Protein AF-A0A1D2MIY7-F1 (afdb_monomer_lite)

pLDDT: mean 77.51, std 16.02, range [34.28, 97.5]

Secondary structure (DSSP, 8-state):
-HHHHHH-STT-----HHHHHHHHHHHHHHHHHHHHHHHHHHHHHH--TTT--S-HHHHHHHHHHHHTHHHHHHHHHHHHHS-TTHHHHS-TTTHHHHHHHHHHHHHHHHHHHHHHHHHHHHHHHHHHHHHHHHHHHHHHHHHHS-HHHHHTTGGGTTTHHHHHHHHHHHHHHHHHHHHHHHHHHHS-HHHHHHHHHHHHHHHHHHHHHHHHHHHHTT-HHHHHHHHHHHHHHHHHHHHHHHHHHHHHHHHHHHHHHHHHT-GGG-PPPHHHHHHHHHHHHHHHHT-SS-----HHHHHHHHHHHHHHHHHHHHHHTT-HHHHHHHHHHHHHHHHHHHHHHHHHHHHHHHHHTS---PPPPPP---

Foldseek 3Di:
DVVVVVVPPPDDPPDDVVNVVVVVVVLLVLLLLLLLLLLLLLLVLQCPDLQRLQDSPVSLVVVCVVQNPVVPVVLVVVVVVQPPCNVVPDDPVVCPPPVLSNSNNVSSVVNVVVLVVLVVCLVVVLVVVLVVVVVCCVVVVVVVPPPVVVVVVVVPPDVCVVVVVVVCVLQVLVVLLVVLLVVCVVANLLVSLVVVLVVLSSVLSVLVVVLVVCVVVVVVVVNSSSSSLNSVSSSVSSLSVSLSVLCVVVVVVRVVVVVVPNNVPDDHDPSSVLSVLQSVLRSQSVDSRDQPFDPVLVNVLSVLSNVLSVVSSVCSSPPVSVSSVSSSVNSNSSSVRSVVRVVVVVVVVVVVPPPPDDPPPPPDDD

Organism: Orchesella cincta (NCBI:txid48709)

Sequence (366 aa):
MWWNQAINYNGKPSSTPLESERQFFRLVWRMVPGFYGAVLLMTMFFQKDGDNWSSFHLLLLKNAYHLTVLPGFIFAVLLHFIPTDWPLTLHPNEYSPVLPTLLFMIGYCFTLSISTLIWYLIITGGTTVHSIIVNLLSSRFSSWLPSRFTSSFRGVQEHLTEAAVEVTLTRFPLTISILLLALSFATCGALGISLVAVCYLVKLFKIYEDLLEDLLKAKIANLKDNLSPINFHFGCFMLWGLVTALNIPALLHWTRELGSGSAEDTQWDLSMYLCLLLLPTVAILWQEFVPKMEPTIWKLHRYAFYAMGMACALWGTHRLYVTAFLITFVFLTMAICQLVSVMINALLKTTENTPPQEAPPPPSSS

Structure (mmCIF, N/CA/C/O backbone):
data_AF-A0A1D2MIY7-F1
#
_entry.id   AF-A0A1D2MIY7-F1
#
loop_
_atom_site.group_PDB
_atom_site.id
_atom_site.type_symbol
_atom_site.label_atom_id
_atom_site.label_alt_id
_atom_site.label_comp_id
_atom_site.label_asym_id
_atom_site.label_entity_id
_atom_site.label_seq_id
_atom_site.pdbx_PDB_ins_code
_atom_site.Cartn_x
_atom_site.Cartn_y
_atom_site.Cartn_z
_atom_site.occupancy
_atom_site.B_iso_or_equiv
_atom_site.auth_seq_id
_atom_site.auth_comp_id
_atom_site.auth_asym_id
_atom_site.auth_atom_id
_atom_site.pdbx_PDB_model_num
ATOM 1 N N . MET A 1 1 ? 4.360 5.439 -30.933 1.00 40.62 1 MET A N 1
ATOM 2 C CA . MET A 1 1 ? 5.654 5.830 -31.543 1.00 40.62 1 MET A CA 1
ATOM 3 C C . MET A 1 1 ? 6.704 4.716 -31.485 1.00 40.62 1 MET A C 1
ATOM 5 O O . MET A 1 1 ? 7.263 4.418 -32.526 1.00 40.62 1 MET A O 1
ATOM 9 N N . TRP A 1 2 ? 6.905 4.029 -30.350 1.00 34.28 2 TRP A N 1
ATOM 10 C CA . TRP A 1 2 ? 7.842 2.887 -30.247 1.00 34.28 2 TRP A CA 1
ATOM 11 C C . TRP A 1 2 ? 7.485 1.670 -31.120 1.00 34.28 2 TRP A C 1
ATOM 13 O O . TRP A 1 2 ? 8.374 0.999 -31.627 1.00 34.28 2 TRP A O 1
ATOM 23 N N . TRP A 1 3 ? 6.195 1.417 -31.355 1.00 43.03 3 TRP A N 1
ATOM 24 C CA . TRP A 1 3 ? 5.753 0.292 -32.190 1.00 43.03 3 TRP A CA 1
ATOM 25 C C . TRP A 1 3 ? 6.119 0.473 -33.677 1.00 43.03 3 TRP A C 1
ATOM 27 O O . TRP A 1 3 ? 6.520 -0.477 -34.339 1.00 43.03 3 TRP A O 1
ATOM 37 N N . ASN A 1 4 ? 6.117 1.716 -34.175 1.00 42.91 4 ASN A N 1
ATOM 38 C CA . ASN A 1 4 ? 6.492 2.013 -35.564 1.00 42.91 4 ASN A CA 1
ATOM 39 C C . ASN A 1 4 ? 8.006 1.921 -35.813 1.00 42.91 4 ASN A C 1
ATOM 41 O O . ASN A 1 4 ? 8.417 1.736 -36.953 1.00 42.91 4 ASN A O 1
ATOM 45 N N . GLN A 1 5 ? 8.844 2.015 -34.773 1.00 44.41 5 GLN A N 1
ATOM 46 C CA . GLN A 1 5 ? 10.290 1.801 -34.911 1.00 44.41 5 GLN A CA 1
ATOM 47 C C . GLN A 1 5 ? 10.670 0.318 -34.993 1.00 44.41 5 GLN A C 1
ATOM 49 O O . GLN A 1 5 ? 11.677 0.001 -35.617 1.00 44.41 5 GLN A O 1
ATOM 54 N N . ALA A 1 6 ? 9.861 -0.590 -34.436 1.00 48.03 6 ALA A N 1
ATOM 55 C CA . ALA A 1 6 ? 10.086 -2.030 -34.576 1.00 48.03 6 ALA A CA 1
ATOM 56 C C . ALA A 1 6 ? 9.757 -2.545 -35.991 1.00 48.03 6 ALA A C 1
ATOM 58 O O . ALA A 1 6 ? 10.343 -3.524 -36.437 1.00 48.03 6 ALA A O 1
ATOM 59 N N . ILE A 1 7 ? 8.861 -1.864 -36.714 1.00 49.03 7 ILE A N 1
ATOM 60 C CA . ILE A 1 7 ? 8.422 -2.275 -38.059 1.00 49.03 7 ILE A CA 1
ATOM 61 C C . ILE A 1 7 ? 9.340 -1.733 -39.169 1.00 49.03 7 ILE A C 1
ATOM 63 O O . ILE A 1 7 ? 9.415 -2.316 -40.245 1.00 49.03 7 ILE A O 1
ATOM 67 N N . ASN A 1 8 ? 10.097 -0.661 -38.916 1.00 44.88 8 ASN A N 1
ATOM 68 C CA . ASN A 1 8 ? 10.904 0.013 -39.943 1.00 44.88 8 ASN A CA 1
ATOM 69 C C . ASN A 1 8 ? 12.357 -0.493 -40.069 1.00 44.88 8 ASN A C 1
ATOM 71 O O . ASN A 1 8 ? 13.206 0.200 -40.629 1.00 44.88 8 ASN A O 1
ATOM 75 N N . TYR A 1 9 ? 12.670 -1.692 -39.569 1.00 46.03 9 TYR A N 1
ATOM 76 C CA . TYR A 1 9 ? 13.998 -2.293 -39.725 1.00 46.03 9 TYR A CA 1
ATOM 77 C C . TYR A 1 9 ? 14.062 -3.165 -40.991 1.00 46.03 9 TYR A C 1
ATOM 79 O O . TYR A 1 9 ? 13.799 -4.361 -40.965 1.00 46.03 9 TYR A O 1
ATOM 87 N N . ASN A 1 10 ? 14.395 -2.521 -42.114 1.00 46.22 10 ASN A N 1
ATOM 88 C CA . ASN A 1 10 ? 15.042 -3.075 -43.313 1.00 46.22 10 ASN A CA 1
ATOM 89 C C . ASN A 1 10 ? 14.925 -4.595 -43.540 1.00 46.22 10 ASN A C 1
ATOM 91 O O . ASN A 1 10 ? 15.888 -5.317 -43.294 1.00 46.22 10 ASN A O 1
ATOM 95 N N . GLY A 1 11 ? 13.797 -5.060 -44.089 1.00 53.25 11 GLY A N 1
ATOM 96 C CA . GLY A 1 11 ? 13.710 -6.183 -45.044 1.00 53.25 11 GLY A CA 1
ATOM 97 C C . GLY A 1 11 ? 14.319 -7.548 -44.684 1.00 53.25 11 GLY A C 1
ATOM 98 O O . GLY A 1 11 ? 14.316 -8.437 -45.532 1.00 53.25 11 GLY A O 1
ATOM 99 N N . LYS A 1 12 ? 14.838 -7.755 -43.473 1.00 54.34 12 LYS A N 1
ATOM 100 C CA . LYS A 1 12 ? 15.342 -9.040 -42.995 1.00 54.34 12 LYS A CA 1
ATOM 101 C C . LYS A 1 12 ? 14.344 -9.593 -41.981 1.00 54.34 12 LYS A C 1
ATOM 103 O O . LYS A 1 12 ? 14.227 -9.028 -40.896 1.00 54.34 12 LYS A O 1
ATOM 108 N N . PRO A 1 13 ? 13.632 -10.688 -42.295 1.00 56.31 13 PRO A N 1
ATOM 109 C CA . PRO A 1 13 ? 12.845 -11.399 -41.298 1.00 56.31 13 PRO A CA 1
ATOM 110 C C . PRO A 1 13 ? 13.829 -12.071 -40.333 1.00 56.31 13 PRO A C 1
ATOM 112 O O . PRO A 1 13 ? 14.346 -13.147 -40.618 1.00 56.31 13 PRO A O 1
ATOM 115 N N . SER A 1 14 ? 14.201 -11.390 -39.245 1.00 54.16 14 SER A N 1
ATOM 116 C CA . SER A 1 14 ? 15.279 -11.861 -38.363 1.00 54.16 14 SER A CA 1
ATOM 117 C C . SER A 1 14 ? 15.003 -11.715 -36.870 1.00 54.16 14 SER A C 1
ATOM 119 O O . SER A 1 14 ? 15.951 -11.595 -36.098 1.00 54.16 14 SER A O 1
ATOM 121 N N . SER A 1 15 ? 13.747 -11.752 -36.430 1.00 56.75 15 SER A N 1
ATOM 122 C CA . SER A 1 15 ? 13.468 -12.183 -35.060 1.00 56.75 15 SER A CA 1
ATOM 123 C C . SER A 1 15 ? 13.055 -13.647 -35.109 1.00 56.75 15 SER A C 1
ATOM 125 O O . SER A 1 15 ? 12.105 -14.033 -35.789 1.00 56.75 15 SER A O 1
ATOM 127 N N . THR A 1 16 ? 13.810 -14.495 -34.414 1.00 67.88 16 THR A N 1
ATOM 128 C CA . THR A 1 16 ? 13.348 -15.860 -34.150 1.00 67.88 16 THR A CA 1
ATOM 129 C C . THR A 1 16 ? 12.046 -15.778 -33.338 1.00 67.88 16 THR A C 1
ATOM 131 O O . THR A 1 16 ? 11.903 -14.852 -32.531 1.00 67.88 16 THR A O 1
ATOM 134 N N . PRO A 1 17 ? 11.087 -16.706 -33.510 1.00 72.19 17 PRO A N 1
ATOM 135 C CA . PRO A 1 17 ? 9.814 -16.681 -32.779 1.00 72.19 17 PRO A CA 1
ATOM 136 C C . PRO A 1 17 ? 10.011 -16.536 -31.258 1.00 72.19 17 PRO A C 1
ATOM 138 O O . PRO A 1 17 ? 9.324 -15.744 -30.616 1.00 72.19 17 PRO A O 1
ATOM 141 N N . LEU A 1 18 ? 11.060 -17.154 -30.707 1.00 68.69 18 LEU A N 1
ATOM 142 C CA . LEU A 1 18 ? 11.452 -17.042 -29.298 1.00 68.69 18 LEU A CA 1
ATOM 143 C C . LEU A 1 18 ? 11.758 -15.597 -28.844 1.00 68.69 18 LEU A C 1
ATOM 145 O O . LEU A 1 18 ? 11.479 -15.201 -27.710 1.00 68.69 18 LEU A O 1
ATOM 149 N N . GLU A 1 19 ? 12.356 -14.781 -29.714 1.00 76.75 19 GLU A N 1
ATOM 150 C CA . GLU A 1 19 ? 12.665 -13.387 -29.395 1.00 76.75 19 GLU A CA 1
ATOM 151 C C . GLU A 1 19 ? 11.396 -12.528 -29.354 1.00 76.75 19 GLU A C 1
ATOM 153 O O . GLU A 1 19 ? 11.274 -11.654 -28.487 1.00 76.75 19 GLU A O 1
ATOM 158 N N . SER A 1 20 ? 10.425 -12.834 -30.221 1.00 74.69 20 SER A N 1
ATOM 159 C CA . SER A 1 20 ? 9.110 -12.187 -30.222 1.00 74.69 20 SER A CA 1
ATOM 160 C C . SER A 1 20 ? 8.322 -12.498 -28.942 1.00 74.69 20 SER A C 1
ATOM 162 O O . SER A 1 20 ? 7.810 -11.577 -28.301 1.00 74.69 20 SER A O 1
ATOM 164 N N . GLU A 1 21 ? 8.347 -13.749 -28.472 1.00 73.56 21 GLU A N 1
ATOM 165 C CA . GLU A 1 21 ? 7.721 -14.160 -27.209 1.00 73.56 21 GLU A CA 1
ATOM 166 C C . GLU A 1 21 ? 8.346 -13.443 -26.009 1.00 73.56 21 GLU A C 1
ATOM 168 O O . GLU A 1 21 ? 7.644 -12.890 -25.160 1.00 73.56 21 GLU A O 1
ATOM 173 N N . ARG A 1 22 ? 9.683 -13.369 -25.951 1.00 73.19 22 ARG A N 1
ATOM 174 C CA . ARG A 1 22 ? 10.386 -12.668 -24.867 1.00 73.19 22 ARG A CA 1
ATOM 175 C C . ARG A 1 22 ? 10.097 -11.166 -24.877 1.00 73.19 22 ARG A C 1
ATOM 177 O O . ARG A 1 22 ? 10.084 -10.533 -23.819 1.00 73.19 22 ARG A O 1
ATOM 184 N N . GLN A 1 23 ? 9.935 -10.548 -26.045 1.00 74.56 23 GLN A N 1
ATOM 185 C CA . GLN A 1 23 ? 9.550 -9.136 -26.143 1.00 74.56 23 GLN A CA 1
ATOM 186 C C . GLN A 1 23 ? 8.101 -8.919 -25.698 1.00 74.56 23 GLN A C 1
ATOM 188 O O . GLN A 1 23 ? 7.849 -8.003 -24.913 1.00 74.56 23 GLN A O 1
ATOM 193 N N . PHE A 1 24 ? 7.182 -9.794 -26.112 1.00 75.38 24 PHE A N 1
ATOM 194 C CA . PHE A 1 24 ? 5.787 -9.764 -25.682 1.00 75.38 24 PHE A CA 1
ATOM 195 C C . PHE A 1 24 ? 5.659 -9.940 -24.166 1.00 75.38 24 PHE A C 1
ATOM 197 O O . PHE A 1 24 ? 5.047 -9.107 -23.500 1.00 75.38 24 PHE A O 1
ATOM 204 N N . PHE A 1 25 ? 6.321 -10.945 -23.589 1.00 77.62 25 PHE A N 1
ATOM 205 C CA . PHE A 1 25 ? 6.322 -11.167 -22.144 1.00 77.62 25 PHE A CA 1
ATOM 206 C C . PHE A 1 25 ? 6.864 -9.952 -21.382 1.00 77.62 25 PHE A C 1
ATOM 208 O O . PHE A 1 25 ? 6.261 -9.507 -20.408 1.00 77.62 25 PHE A O 1
ATOM 215 N N . ARG A 1 26 ? 7.966 -9.350 -21.856 1.00 77.31 26 ARG A N 1
ATOM 216 C CA . ARG A 1 26 ? 8.507 -8.111 -21.272 1.00 77.31 26 ARG A CA 1
ATOM 217 C C . ARG A 1 26 ? 7.518 -6.951 -21.361 1.00 77.31 26 ARG A C 1
ATOM 219 O O . ARG A 1 26 ? 7.451 -6.154 -20.429 1.00 77.31 26 ARG A O 1
ATOM 226 N N . LEU A 1 27 ? 6.766 -6.836 -22.455 1.00 75.19 27 LEU A N 1
ATOM 227 C CA . LEU A 1 27 ? 5.743 -5.806 -22.616 1.00 75.19 27 LEU A CA 1
ATOM 228 C C . LEU A 1 27 ? 4.592 -6.014 -21.624 1.00 75.19 27 LEU A C 1
ATOM 230 O O . LEU A 1 27 ? 4.266 -5.092 -20.881 1.00 75.19 27 LEU A O 1
ATOM 234 N N . VAL A 1 28 ? 4.040 -7.229 -21.561 1.00 76.69 28 VAL A N 1
ATOM 235 C CA . VAL A 1 28 ? 2.947 -7.590 -20.646 1.00 76.69 28 VAL A CA 1
ATOM 236 C C . VAL A 1 28 ? 3.372 -7.386 -19.194 1.00 76.69 28 VAL A C 1
ATOM 238 O O . VAL A 1 28 ? 2.686 -6.694 -18.446 1.00 76.69 28 VAL A O 1
ATOM 241 N N . TRP A 1 29 ? 4.542 -7.898 -18.804 1.00 82.25 29 TRP A N 1
ATOM 242 C CA . TRP A 1 29 ? 5.053 -7.776 -17.437 1.00 82.25 29 TRP A CA 1
ATOM 243 C C . TRP A 1 29 ? 5.236 -6.318 -17.000 1.00 82.25 29 TRP A C 1
ATOM 245 O O . TRP A 1 29 ? 4.974 -5.972 -15.851 1.00 82.25 29 TRP A O 1
ATOM 255 N N . ARG A 1 30 ? 5.620 -5.428 -17.924 1.00 79.56 30 ARG A N 1
ATOM 256 C CA . ARG A 1 30 ? 5.710 -3.984 -17.655 1.00 79.56 30 ARG A CA 1
ATOM 257 C C . ARG A 1 30 ? 4.350 -3.317 -17.460 1.00 79.56 30 ARG A C 1
ATOM 259 O O . ARG A 1 30 ? 4.299 -2.251 -16.864 1.00 79.56 30 ARG A O 1
ATOM 266 N N . MET A 1 31 ? 3.265 -3.898 -17.960 1.00 81.19 31 MET A N 1
ATOM 267 C CA . MET A 1 31 ? 1.918 -3.334 -17.841 1.00 81.19 31 MET A CA 1
ATOM 268 C C . MET A 1 31 ? 1.206 -3.802 -16.566 1.00 81.19 31 MET A C 1
ATOM 270 O O . MET A 1 31 ? 0.394 -3.055 -16.018 1.00 81.19 31 MET A O 1
ATOM 274 N N . VAL A 1 32 ? 1.546 -4.993 -16.057 1.00 83.06 32 VAL A N 1
ATOM 275 C CA . VAL A 1 32 ? 0.915 -5.602 -14.871 1.00 83.06 32 VAL A CA 1
ATOM 276 C C . VAL A 1 32 ? 0.869 -4.662 -13.655 1.00 83.06 32 VAL A C 1
ATOM 278 O O . VAL A 1 32 ? -0.218 -4.514 -13.098 1.00 83.06 32 VAL A O 1
ATOM 281 N N . PRO A 1 33 ? 1.949 -3.961 -13.248 1.00 88.00 33 PRO A N 1
ATOM 282 C CA . PRO A 1 33 ? 1.900 -3.073 -12.082 1.00 88.00 33 PRO A CA 1
ATOM 283 C C . PRO A 1 33 ? 0.888 -1.926 -12.214 1.00 88.00 33 PRO A C 1
ATOM 285 O O . PRO A 1 33 ? 0.214 -1.587 -11.244 1.00 88.00 33 PRO A O 1
ATOM 288 N N . GLY A 1 34 ? 0.746 -1.349 -13.414 1.00 84.12 34 GLY A N 1
ATOM 289 C CA . GLY A 1 34 ? -0.214 -0.271 -13.675 1.00 84.12 34 GLY A CA 1
ATOM 290 C C . GLY A 1 34 ? -1.660 -0.741 -13.526 1.00 84.12 34 GLY A C 1
ATOM 291 O O . GLY A 1 34 ? -2.458 -0.090 -12.852 1.00 84.12 34 GLY A O 1
ATOM 292 N N . PHE A 1 35 ? -1.977 -1.914 -14.083 1.00 83.31 35 PHE A N 1
ATOM 293 C CA . PHE A 1 35 ? -3.298 -2.533 -13.954 1.00 83.31 35 PHE A CA 1
ATOM 294 C C . PHE A 1 35 ? -3.584 -3.029 -12.533 1.00 83.31 35 PHE A C 1
ATOM 296 O O . PHE A 1 35 ? -4.683 -2.816 -12.031 1.00 83.31 35 PHE A O 1
ATOM 303 N N . TYR A 1 36 ? -2.598 -3.614 -11.852 1.00 86.56 36 TYR A N 1
ATOM 304 C CA . TYR A 1 36 ? -2.712 -4.011 -10.447 1.00 86.56 36 TYR A CA 1
ATOM 305 C C . TYR A 1 36 ? -3.026 -2.800 -9.554 1.00 86.56 36 TYR A C 1
ATOM 307 O O . TYR A 1 36 ? -3.970 -2.836 -8.766 1.00 86.56 36 TYR A O 1
ATOM 315 N N . GLY A 1 37 ? -2.298 -1.689 -9.729 1.00 86.94 37 GLY A N 1
ATOM 316 C CA . GLY A 1 37 ? -2.573 -0.437 -9.021 1.00 86.94 37 GLY A CA 1
ATOM 317 C C . GLY A 1 37 ? -3.969 0.112 -9.325 1.00 86.94 37 GLY A C 1
ATOM 318 O O . GLY A 1 37 ? -4.676 0.533 -8.412 1.00 86.94 37 GLY A O 1
ATOM 319 N N . ALA A 1 38 ? -4.405 0.046 -10.587 1.00 86.00 38 ALA A N 1
ATOM 320 C CA . ALA A 1 38 ? -5.751 0.451 -10.982 1.00 86.00 38 ALA A CA 1
ATOM 321 C C . ALA A 1 38 ? -6.838 -0.384 -10.287 1.00 86.00 38 ALA A C 1
ATOM 323 O O . ALA A 1 38 ? -7.764 0.184 -9.715 1.00 86.00 38 ALA A O 1
ATOM 324 N N . VAL A 1 39 ? -6.713 -1.715 -10.277 1.00 84.50 39 VAL A N 1
ATOM 325 C CA . VAL A 1 39 ? -7.672 -2.620 -9.618 1.00 84.50 39 VAL A CA 1
ATOM 326 C C . VAL A 1 39 ? -7.744 -2.354 -8.114 1.00 84.50 39 VAL A C 1
ATOM 328 O O . VAL A 1 39 ? -8.843 -2.296 -7.558 1.00 84.50 39 VAL A O 1
ATOM 331 N N . LEU A 1 40 ? -6.605 -2.136 -7.449 1.00 86.81 40 LEU A N 1
ATOM 332 C CA . LEU A 1 40 ? -6.581 -1.794 -6.024 1.00 86.81 40 LEU A CA 1
ATOM 333 C C . LEU A 1 40 ? -7.299 -0.471 -5.737 1.00 86.81 40 LEU A C 1
ATOM 335 O O . LEU A 1 40 ? -8.158 -0.423 -4.858 1.00 86.81 40 LEU A O 1
ATOM 339 N N . LEU A 1 41 ? -7.009 0.579 -6.511 1.00 88.00 41 LEU A N 1
ATOM 340 C CA . LEU A 1 41 ? -7.654 1.888 -6.359 1.00 88.00 41 LEU A CA 1
ATOM 341 C C . LEU A 1 41 ? -9.160 1.826 -6.634 1.00 88.00 41 LEU A C 1
ATOM 343 O O . LEU A 1 41 ? -9.951 2.400 -5.889 1.00 88.00 41 LEU A O 1
ATOM 347 N N . MET A 1 42 ? -9.575 1.069 -7.651 1.00 84.50 42 MET A N 1
ATOM 348 C CA . MET A 1 42 ? -10.992 0.823 -7.927 1.00 84.50 42 MET A CA 1
ATOM 349 C C . MET A 1 42 ? -11.663 0.050 -6.791 1.00 84.50 42 MET A C 1
ATOM 351 O O . MET A 1 42 ? -12.794 0.345 -6.417 1.00 84.50 42 MET A O 1
ATOM 355 N N . THR A 1 43 ? -10.966 -0.906 -6.183 1.00 83.44 43 THR A N 1
ATOM 356 C CA . THR A 1 43 ? -11.501 -1.630 -5.025 1.00 83.44 43 THR A CA 1
ATOM 357 C C . THR A 1 43 ? -11.708 -0.687 -3.842 1.00 83.44 43 THR A C 1
ATOM 359 O O . THR A 1 43 ? -12.766 -0.741 -3.217 1.00 83.44 43 THR A O 1
ATOM 362 N N . MET A 1 44 ? -10.776 0.242 -3.594 1.00 84.50 44 MET A N 1
ATOM 363 C CA . MET A 1 44 ? -10.958 1.286 -2.578 1.00 84.50 44 MET A CA 1
ATOM 364 C C . MET A 1 44 ? -12.100 2.251 -2.919 1.00 84.50 44 MET A C 1
ATOM 366 O O . MET A 1 44 ? -12.857 2.645 -2.037 1.00 84.50 44 MET A O 1
ATOM 370 N N . PHE A 1 45 ? -12.310 2.571 -4.201 1.00 84.31 45 PHE A N 1
ATOM 371 C CA . PHE A 1 45 ? -13.474 3.346 -4.641 1.00 84.31 45 PHE A CA 1
ATOM 372 C C . PHE A 1 45 ? -14.804 2.679 -4.269 1.00 84.31 45 PHE A C 1
ATOM 374 O O . PHE A 1 45 ? -15.759 3.371 -3.909 1.00 84.31 45 PHE A O 1
ATOM 381 N N . PHE A 1 46 ? -14.899 1.354 -4.364 1.00 76.62 46 PHE A N 1
ATOM 382 C CA . PHE A 1 46 ? -16.138 0.630 -4.081 1.00 76.62 46 PHE A CA 1
ATOM 383 C C . PHE A 1 46 ? -16.375 0.358 -2.590 1.00 76.62 46 PHE A C 1
ATOM 385 O O . PHE A 1 46 ? -17.470 -0.083 -2.238 1.00 76.62 46 PHE A O 1
ATOM 392 N N . GLN A 1 47 ? -15.404 0.629 -1.710 1.00 75.69 47 GLN A N 1
ATOM 393 C CA . GLN A 1 47 ? -15.599 0.525 -0.264 1.00 75.69 47 GLN A CA 1
ATOM 394 C C . GLN A 1 47 ? -16.626 1.589 0.166 1.00 75.69 47 GLN A C 1
ATOM 396 O O . GLN A 1 47 ? -16.361 2.792 0.210 1.00 75.69 47 GLN A O 1
ATOM 401 N N . LYS A 1 48 ? -17.869 1.134 0.356 1.00 60.62 48 LYS A N 1
ATOM 402 C CA . LYS A 1 48 ? -19.042 1.960 0.661 1.00 60.62 48 LYS A CA 1
ATOM 403 C C . LYS A 1 48 ? -19.019 2.328 2.138 1.00 60.62 48 LYS A C 1
ATOM 405 O O . LYS A 1 48 ? -19.178 1.409 2.921 1.00 60.62 48 LYS A O 1
ATOM 410 N N . ASP A 1 49 ? -18.934 3.626 2.449 1.00 60.97 49 ASP A N 1
ATOM 411 C CA . ASP A 1 49 ? -19.051 4.281 3.772 1.00 60.97 49 ASP A CA 1
ATOM 412 C C . ASP A 1 49 ? -18.262 3.618 4.928 1.00 60.97 49 ASP A C 1
ATOM 414 O O . ASP A 1 49 ? -17.994 2.428 4.919 1.00 60.97 49 ASP A O 1
ATOM 418 N N . GLY A 1 50 ? -17.851 4.366 5.959 1.00 53.72 50 GLY A N 1
ATOM 419 C CA . GLY A 1 50 ? -17.054 3.840 7.095 1.00 53.72 50 GLY A CA 1
ATOM 420 C C . GLY A 1 50 ? -17.569 2.525 7.720 1.00 53.72 50 GLY A C 1
ATOM 421 O O . GLY A 1 50 ? -16.780 1.713 8.208 1.00 53.72 50 GLY A O 1
ATOM 422 N N . ASP A 1 51 ? -18.874 2.270 7.598 1.00 55.06 51 ASP A N 1
ATOM 423 C CA . ASP A 1 51 ? -19.582 1.183 8.273 1.00 55.06 51 ASP A CA 1
ATOM 424 C C . ASP A 1 51 ? -19.758 -0.102 7.430 1.00 55.06 51 ASP A C 1
ATOM 426 O O . ASP A 1 51 ? -20.098 -1.148 7.983 1.00 55.06 51 ASP A O 1
ATOM 430 N N . ASN A 1 52 ? -19.534 -0.077 6.101 1.00 58.91 52 ASN A N 1
ATOM 431 C CA . ASN A 1 52 ? -19.708 -1.259 5.223 1.00 58.91 52 ASN A CA 1
ATOM 432 C C . ASN A 1 52 ? -18.412 -1.739 4.549 1.00 58.91 52 ASN A C 1
ATOM 434 O O . ASN A 1 52 ? -18.446 -2.399 3.507 1.00 58.91 52 ASN A O 1
ATOM 438 N N . TRP A 1 53 ? -17.261 -1.506 5.171 1.00 58.44 53 TRP A N 1
ATOM 439 C CA . TRP A 1 53 ? -15.973 -2.065 4.735 1.00 58.44 53 TRP A CA 1
ATOM 440 C C . TRP A 1 53 ? -15.865 -3.578 4.945 1.00 58.44 53 TRP A C 1
ATOM 442 O O . TRP A 1 53 ? -14.793 -4.142 4.758 1.00 58.44 53 TRP A O 1
ATOM 452 N N . SER A 1 54 ? -16.943 -4.254 5.342 1.00 53.81 54 SER A N 1
ATOM 453 C CA . SER A 1 54 ? -16.909 -5.562 5.993 1.00 53.81 54 SER A CA 1
ATOM 454 C C . SER A 1 54 ? -16.397 -6.713 5.135 1.00 53.81 54 SER A C 1
ATOM 456 O O . SER A 1 54 ? -16.262 -7.813 5.651 1.00 53.81 54 SER A O 1
ATOM 458 N N . SER A 1 55 ? -16.069 -6.529 3.855 1.00 62.31 55 SER A N 1
ATOM 459 C CA . SER A 1 55 ? -15.379 -7.574 3.095 1.00 62.31 55 SER A CA 1
ATOM 460 C C . SER A 1 55 ? -14.702 -7.032 1.838 1.00 62.31 55 SER A C 1
ATOM 462 O O . SER A 1 55 ? -15.315 -6.997 0.776 1.00 62.31 55 SER A O 1
ATOM 464 N N . PHE A 1 56 ? -13.413 -6.690 1.920 1.00 62.88 56 PHE A N 1
ATOM 465 C CA . PHE A 1 56 ? -12.583 -6.374 0.745 1.00 62.88 56 PHE A CA 1
ATOM 466 C C . PHE A 1 56 ? -12.648 -7.486 -0.318 1.00 62.88 56 PHE A C 1
ATOM 468 O O . PHE A 1 56 ? -12.828 -7.202 -1.497 1.00 62.88 56 PHE A O 1
ATOM 475 N N . HIS A 1 57 ? -12.613 -8.756 0.106 1.00 64.00 57 HIS A N 1
ATOM 476 C CA . HIS A 1 57 ? -12.721 -9.919 -0.784 1.00 64.00 57 HIS A CA 1
ATOM 477 C C . HIS A 1 57 ? -14.116 -10.069 -1.388 1.00 64.00 57 HIS A C 1
ATOM 479 O O . HIS A 1 57 ? -14.242 -10.283 -2.588 1.00 64.00 57 HIS A O 1
ATOM 485 N N . LEU A 1 58 ? -15.178 -9.906 -0.592 1.00 66.69 58 LEU A N 1
ATOM 486 C CA . LEU A 1 58 ? -16.546 -9.922 -1.118 1.00 66.69 58 LEU A CA 1
ATOM 487 C C . LEU A 1 58 ? -16.788 -8.741 -2.052 1.00 66.69 58 LEU A C 1
ATOM 489 O O . LEU A 1 58 ? -17.561 -8.872 -2.982 1.00 66.69 58 LEU A O 1
ATOM 493 N N . LEU A 1 59 ? -16.161 -7.592 -1.814 1.00 65.06 59 LEU A N 1
ATOM 494 C CA . LEU A 1 59 ? -16.256 -6.429 -2.681 1.00 65.06 59 LEU A CA 1
ATOM 495 C C . LEU A 1 59 ? -15.506 -6.678 -3.992 1.00 65.06 59 LEU A C 1
ATOM 497 O O . LEU A 1 59 ? -16.069 -6.444 -5.057 1.00 65.06 59 LEU A O 1
ATOM 501 N N . LEU A 1 60 ? -14.296 -7.244 -3.925 1.00 62.66 60 LEU A N 1
ATOM 502 C CA . LEU A 1 60 ? -13.575 -7.755 -5.090 1.00 62.66 60 LEU A CA 1
ATOM 503 C C . LEU A 1 60 ? -14.431 -8.752 -5.877 1.00 62.66 60 LEU A C 1
ATOM 505 O O . LEU A 1 60 ? -14.505 -8.613 -7.092 1.00 62.66 60 LEU A O 1
ATOM 509 N N . LEU A 1 61 ? -15.114 -9.685 -5.200 1.00 61.69 61 LEU A N 1
ATOM 510 C CA . LEU A 1 61 ? -15.997 -10.716 -5.772 1.00 61.69 61 LEU A CA 1
ATOM 511 C C . LEU A 1 61 ? -17.368 -10.189 -6.245 1.00 61.69 61 LEU A C 1
ATOM 513 O O . LEU A 1 61 ? -17.936 -10.693 -7.205 1.00 61.69 61 LEU A O 1
ATOM 517 N N . LYS A 1 62 ? -17.942 -9.173 -5.605 1.00 63.53 62 LYS A N 1
ATOM 518 C CA . LYS A 1 62 ? -19.210 -8.554 -6.030 1.00 63.53 62 LYS A CA 1
ATOM 519 C C . LYS A 1 62 ? -18.982 -7.654 -7.231 1.00 63.53 62 LYS A C 1
ATOM 521 O O . LYS A 1 62 ? -19.746 -7.703 -8.189 1.00 63.53 62 LYS A O 1
ATOM 526 N N . ASN A 1 63 ? -17.886 -6.901 -7.221 1.00 55.47 63 ASN A N 1
ATOM 527 C CA . ASN A 1 63 ? -17.435 -6.177 -8.401 1.00 55.47 63 ASN A CA 1
ATOM 528 C C . ASN A 1 63 ? -16.962 -7.150 -9.487 1.00 55.47 63 ASN A C 1
ATOM 530 O O . ASN A 1 63 ? -17.125 -6.846 -10.663 1.00 55.47 63 ASN A O 1
ATOM 534 N N . ALA A 1 64 ? -16.488 -8.348 -9.118 1.00 51.00 64 ALA A N 1
ATOM 535 C CA . ALA A 1 64 ? -16.194 -9.426 -10.061 1.00 51.00 64 ALA A CA 1
ATOM 536 C C . ALA A 1 64 ? -17.418 -9.815 -10.898 1.00 51.00 64 ALA A C 1
ATOM 538 O O . ALA A 1 64 ? -17.298 -10.101 -12.081 1.00 51.00 64 ALA A O 1
ATOM 539 N N . TYR A 1 65 ? -18.625 -9.797 -10.333 1.00 45.38 65 TYR A N 1
ATOM 540 C CA . TYR A 1 65 ? -19.822 -10.138 -11.104 1.00 45.38 65 TYR A CA 1
ATOM 541 C C . TYR A 1 65 ? -20.134 -9.121 -12.211 1.00 45.38 65 TYR A C 1
ATOM 543 O O . TYR A 1 65 ? -20.588 -9.514 -13.282 1.00 45.38 65 TYR A O 1
ATOM 551 N N . HIS A 1 66 ? -19.834 -7.838 -11.994 1.00 49.34 66 HIS A N 1
ATOM 552 C CA . HIS A 1 66 ? -20.033 -6.790 -13.000 1.00 49.34 66 HIS A CA 1
ATOM 553 C C . HIS A 1 66 ? -18.809 -6.556 -13.906 1.00 49.34 66 HIS A C 1
ATOM 555 O O . HIS A 1 66 ? -18.971 -5.988 -14.982 1.00 49.34 66 HIS A O 1
ATOM 561 N N . LEU A 1 67 ? -17.607 -7.004 -13.510 1.00 46.62 67 LEU A N 1
ATOM 562 C CA . LEU A 1 67 ? -16.351 -6.761 -14.239 1.00 46.62 67 LEU A CA 1
ATOM 563 C C . LEU A 1 67 ? -15.560 -8.019 -14.668 1.00 46.62 67 LEU A C 1
ATOM 565 O O . LEU A 1 67 ? -14.681 -7.875 -15.511 1.00 46.62 67 LEU A O 1
ATOM 569 N N . THR A 1 68 ? -15.801 -9.230 -14.140 1.00 49.41 68 THR A N 1
ATOM 570 C CA . THR A 1 68 ? -14.864 -10.372 -14.302 1.00 49.41 68 THR A CA 1
ATOM 571 C C . THR A 1 68 ? -15.438 -11.799 -14.410 1.00 49.41 68 THR A C 1
ATOM 573 O O . THR A 1 68 ? -14.739 -12.633 -14.977 1.00 49.41 68 THR A O 1
ATOM 576 N N . VAL A 1 69 ? -16.667 -12.142 -13.993 1.00 45.28 69 VAL A N 1
ATOM 577 C CA . VAL A 1 69 ? -17.148 -13.546 -14.126 1.00 45.28 69 VAL A CA 1
ATOM 578 C C . VAL A 1 69 ? -17.366 -13.934 -15.589 1.00 45.28 69 VAL A C 1
ATOM 580 O O . VAL A 1 69 ? -16.901 -14.986 -16.025 1.00 45.28 69 VAL A O 1
ATOM 583 N N . LEU A 1 70 ? -17.997 -13.062 -16.377 1.00 44.00 70 LEU A N 1
ATOM 584 C CA . LEU A 1 70 ? -18.153 -13.300 -17.809 1.00 44.00 70 LEU A CA 1
ATOM 585 C C . LEU A 1 70 ? -16.798 -13.172 -18.534 1.00 44.00 70 LEU A C 1
ATOM 587 O O . LEU A 1 70 ? -16.414 -14.128 -19.196 1.00 44.00 70 LEU A O 1
ATOM 591 N N . PRO A 1 71 ? -15.998 -12.099 -18.357 1.00 48.25 71 PRO A N 1
ATOM 592 C CA . PRO A 1 71 ? -14.737 -11.943 -19.085 1.00 48.25 71 PRO A CA 1
ATOM 593 C C . PRO A 1 71 ? -13.620 -12.902 -18.654 1.00 48.25 71 PRO A C 1
ATOM 595 O O . PRO A 1 71 ? -12.777 -13.216 -19.476 1.00 48.25 71 PRO A O 1
ATOM 598 N N . GLY A 1 72 ? -13.583 -13.378 -17.404 1.00 44.56 72 GLY A N 1
ATOM 599 C CA . GLY A 1 72 ? -12.546 -14.278 -16.871 1.00 44.56 72 GLY A CA 1
ATOM 600 C C . GLY A 1 72 ? -12.760 -15.740 -17.227 1.00 44.56 72 GLY A C 1
ATOM 601 O O . GLY A 1 72 ? -11.812 -16.417 -17.618 1.00 44.56 72 GLY A O 1
ATOM 602 N N . PHE A 1 73 ? -14.010 -16.207 -17.183 1.00 45.69 73 PHE A N 1
ATOM 603 C CA . PHE A 1 73 ? -14.384 -17.499 -17.756 1.00 45.69 73 PHE A CA 1
ATOM 604 C C . PHE A 1 73 ? -14.224 -17.472 -19.280 1.00 45.69 73 PHE A C 1
ATOM 606 O O . PHE A 1 73 ? -13.586 -18.359 -19.841 1.00 45.69 73 PHE A O 1
ATOM 613 N N . ILE A 1 74 ? -14.680 -16.396 -19.939 1.00 49.91 74 ILE A N 1
ATOM 614 C CA . ILE A 1 74 ? -14.412 -16.159 -21.362 1.00 49.91 74 ILE A CA 1
ATOM 615 C C . ILE A 1 74 ? -12.904 -16.089 -21.628 1.00 49.91 74 ILE A C 1
ATOM 617 O O . ILE A 1 74 ? -12.485 -16.613 -22.637 1.00 49.91 74 ILE A O 1
ATOM 621 N N . PHE A 1 75 ? -12.065 -15.537 -20.748 1.00 50.97 75 PHE A N 1
ATOM 622 C CA . PHE A 1 75 ? -10.612 -15.460 -20.939 1.00 50.97 75 PHE A CA 1
ATOM 623 C C . PHE A 1 75 ? -9.902 -16.805 -20.768 1.00 50.97 75 PHE A C 1
ATOM 625 O O . PHE A 1 75 ? -9.022 -17.111 -21.558 1.00 50.97 75 PHE A O 1
ATOM 632 N N . ALA A 1 76 ? -10.279 -17.625 -19.784 1.00 48.91 76 ALA A N 1
ATOM 633 C CA . ALA A 1 76 ? -9.731 -18.976 -19.634 1.00 48.91 76 ALA A CA 1
ATOM 634 C C . ALA A 1 76 ? -10.125 -19.875 -20.818 1.00 48.91 76 ALA A C 1
ATOM 636 O O . ALA A 1 76 ? -9.310 -20.648 -21.317 1.00 48.91 76 ALA A O 1
ATOM 637 N N . VAL A 1 77 ? -11.356 -19.715 -21.308 1.00 55.09 77 VAL A N 1
ATOM 638 C CA . VAL A 1 77 ? -11.856 -20.382 -22.513 1.00 55.09 77 VAL A CA 1
ATOM 639 C C . VAL A 1 77 ? -11.171 -19.814 -23.767 1.00 55.09 77 VAL A C 1
ATOM 641 O O . VAL A 1 77 ? -10.667 -20.578 -24.579 1.00 55.09 77 VAL A O 1
ATOM 644 N N . LEU A 1 78 ? -11.046 -18.491 -23.907 1.00 52.06 78 LEU A N 1
ATOM 645 C CA . LEU A 1 78 ? -10.384 -17.829 -25.037 1.00 52.06 78 LEU A CA 1
ATOM 646 C C . LEU A 1 78 ? -8.887 -18.129 -25.075 1.00 52.06 78 LEU A C 1
ATOM 648 O O . LEU A 1 78 ? -8.396 -18.416 -26.148 1.00 52.06 78 LEU A O 1
ATOM 652 N N . LEU A 1 79 ? -8.155 -18.132 -23.959 1.00 52.84 79 LEU A N 1
ATOM 653 C CA . LEU A 1 79 ? -6.737 -18.520 -23.929 1.00 52.84 79 LEU A CA 1
ATOM 654 C C . LEU A 1 79 ? -6.518 -19.965 -24.375 1.00 52.84 79 LEU A C 1
ATOM 656 O O . LEU A 1 79 ? -5.466 -20.269 -24.923 1.00 52.84 79 LEU A O 1
ATOM 660 N N . HIS A 1 80 ? -7.496 -20.845 -24.151 1.00 62.47 80 HIS A N 1
ATOM 661 C CA . HIS A 1 80 ? -7.446 -22.210 -24.661 1.00 62.47 80 HIS A CA 1
ATOM 662 C C . HIS A 1 80 ? -7.679 -22.277 -26.182 1.00 62.47 80 HIS A C 1
ATOM 664 O O . HIS A 1 80 ? -7.184 -23.191 -26.834 1.00 62.47 80 HIS A O 1
ATOM 670 N N . PHE A 1 81 ? -8.400 -21.303 -26.750 1.00 54.84 81 PHE A N 1
ATOM 671 C CA . PHE A 1 81 ? -8.719 -21.218 -28.181 1.00 54.84 81 PHE A CA 1
ATOM 672 C C . PHE A 1 81 ? -7.853 -20.230 -28.975 1.00 54.84 81 PHE A C 1
ATOM 674 O O . PHE A 1 81 ? -7.896 -20.249 -30.203 1.00 54.84 81 PHE A O 1
ATOM 681 N N . ILE A 1 82 ? -7.081 -19.370 -28.308 1.00 54.00 82 ILE A N 1
ATOM 682 C CA . ILE A 1 82 ? -6.163 -18.418 -28.928 1.00 54.00 82 ILE A CA 1
ATOM 683 C C . ILE A 1 82 ? -4.975 -19.226 -29.474 1.00 54.00 82 ILE A C 1
ATOM 685 O O . ILE A 1 82 ? -4.234 -19.819 -28.687 1.00 54.00 82 ILE A O 1
ATOM 689 N N . PRO A 1 83 ? -4.776 -19.271 -30.805 1.00 57.88 83 PRO A N 1
ATOM 690 C CA . PRO A 1 83 ? -3.623 -19.938 -31.394 1.00 57.8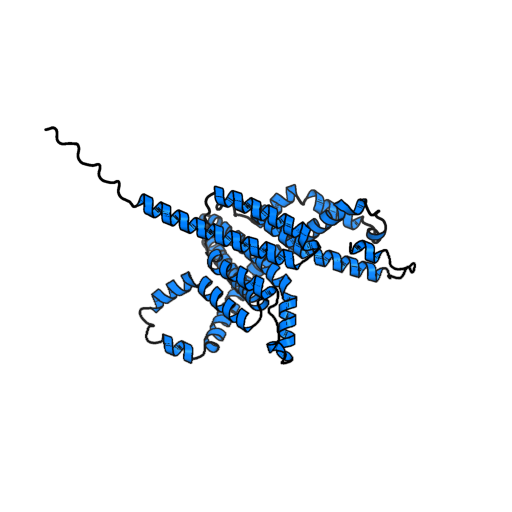8 83 PRO A CA 1
ATOM 691 C C . PRO A 1 83 ? -2.334 -19.323 -30.844 1.00 57.88 83 PRO A C 1
ATOM 693 O O . PRO A 1 83 ? -2.270 -18.110 -30.642 1.00 57.88 83 PRO A O 1
ATOM 696 N N . THR A 1 84 ? -1.281 -20.121 -30.670 1.00 57.28 84 THR A N 1
ATOM 697 C CA . THR A 1 84 ? 0.059 -19.635 -30.282 1.00 57.28 84 THR A CA 1
ATOM 698 C C . THR A 1 84 ? 0.581 -18.511 -31.191 1.00 57.28 84 THR A C 1
ATOM 700 O O . THR A 1 84 ? 1.382 -17.689 -30.754 1.00 57.28 84 THR A O 1
ATOM 703 N N . ASP A 1 85 ? 0.040 -18.402 -32.408 1.00 58.62 85 ASP A N 1
ATOM 704 C CA . ASP A 1 85 ? 0.435 -17.435 -33.439 1.00 58.62 85 ASP A CA 1
ATOM 705 C C . ASP A 1 85 ? -0.476 -16.183 -33.484 1.00 58.62 85 ASP A C 1
ATOM 707 O O . ASP A 1 85 ? -0.340 -15.311 -34.345 1.00 58.62 85 ASP A O 1
ATOM 711 N N . TRP A 1 86 ? -1.422 -16.059 -32.550 1.00 59.50 86 TRP A N 1
ATOM 712 C CA . TRP A 1 86 ? -2.363 -14.937 -32.418 1.00 59.50 86 TRP A CA 1
ATOM 713 C C . TRP A 1 86 ? -1.751 -13.526 -32.471 1.00 59.50 86 TRP A C 1
ATOM 715 O O . TRP A 1 86 ? -2.302 -12.676 -33.174 1.00 59.50 86 TRP A O 1
ATOM 725 N N . PRO A 1 87 ? -0.620 -13.218 -31.802 1.00 57.25 87 PRO A N 1
ATOM 726 C CA . PRO A 1 87 ? -0.063 -11.867 -31.863 1.00 57.25 87 PRO A CA 1
ATOM 727 C C . PRO A 1 87 ? 0.527 -11.506 -33.237 1.00 57.25 87 PRO A C 1
ATOM 729 O O . PRO A 1 87 ? 0.885 -10.350 -33.439 1.00 57.25 87 PRO A O 1
ATOM 732 N N . LEU A 1 88 ? 0.640 -12.462 -34.169 1.00 56.41 88 LEU A N 1
ATOM 733 C CA . LEU A 1 88 ? 1.134 -12.249 -35.534 1.00 56.41 88 LEU A CA 1
ATOM 734 C C . LEU A 1 88 ? 0.008 -12.147 -36.577 1.00 56.41 88 LEU A C 1
ATOM 736 O O . LEU A 1 88 ? 0.263 -11.707 -37.695 1.00 56.41 88 LEU A O 1
ATOM 740 N N . THR A 1 89 ? -1.220 -12.551 -36.237 1.00 57.06 89 THR A N 1
ATOM 741 C CA . THR A 1 89 ? -2.327 -12.714 -37.201 1.00 57.06 89 THR A CA 1
ATOM 742 C C . THR A 1 89 ? -3.363 -11.594 -37.168 1.00 57.06 89 THR A C 1
ATOM 744 O O . THR A 1 89 ? -4.112 -11.430 -38.128 1.00 57.06 89 THR A O 1
ATOM 747 N N . LEU A 1 90 ? -3.400 -10.787 -36.109 1.00 59.78 90 LEU A N 1
ATOM 748 C CA . LEU A 1 90 ? -4.341 -9.673 -36.004 1.00 59.78 90 LEU A CA 1
ATOM 749 C C . LEU A 1 90 ? -3.886 -8.465 -36.833 1.00 59.78 90 LEU A C 1
ATOM 751 O O . LEU A 1 90 ? -2.700 -8.126 -36.885 1.00 59.78 90 LEU A O 1
ATOM 755 N N . HIS A 1 91 ? -4.842 -7.770 -37.448 1.00 64.75 91 HIS A N 1
ATOM 756 C CA . HIS A 1 91 ? -4.596 -6.485 -38.102 1.00 64.75 91 HIS A CA 1
ATOM 757 C C . HIS A 1 91 ? -4.455 -5.356 -37.058 1.00 64.75 91 HIS A C 1
ATOM 759 O O . HIS A 1 91 ? -5.151 -5.380 -36.042 1.00 64.75 91 HIS A O 1
ATOM 765 N N . PRO A 1 92 ? -3.633 -4.309 -37.308 1.00 65.00 92 PRO A N 1
ATOM 766 C CA . PRO A 1 92 ? -3.371 -3.190 -36.384 1.00 65.00 92 PRO A CA 1
ATOM 767 C C . PRO A 1 92 ? -4.611 -2.557 -35.726 1.00 65.00 92 PRO A C 1
ATOM 769 O O . PRO A 1 92 ? -4.535 -2.087 -34.592 1.00 65.00 92 PRO A O 1
ATOM 772 N N . ASN A 1 93 ? -5.756 -2.574 -36.413 1.00 63.22 93 ASN A N 1
ATOM 773 C CA . ASN A 1 93 ? -7.001 -1.960 -35.952 1.00 63.22 93 ASN A CA 1
ATOM 774 C C . ASN A 1 93 ? -7.790 -2.835 -34.958 1.00 63.22 93 ASN A C 1
ATOM 776 O O . ASN A 1 93 ? -8.559 -2.304 -34.162 1.00 63.22 93 ASN A O 1
ATOM 780 N N . GLU A 1 94 ? -7.578 -4.154 -34.954 1.00 60.53 94 GLU A N 1
ATOM 781 C CA . GLU A 1 94 ? -8.291 -5.102 -34.083 1.00 60.53 94 GLU A CA 1
ATOM 782 C C . GLU A 1 94 ? -7.587 -5.305 -32.728 1.00 60.53 94 GLU A C 1
ATOM 784 O O . GLU A 1 94 ? -8.224 -5.690 -31.747 1.00 60.53 94 GLU A O 1
ATOM 789 N N . TYR A 1 95 ? -6.297 -4.954 -32.619 1.00 62.53 95 TYR A N 1
ATOM 790 C CA . TYR A 1 95 ? -5.553 -4.992 -31.347 1.00 62.53 95 TYR A CA 1
ATOM 791 C C . TYR A 1 95 ? -6.081 -4.006 -30.300 1.00 62.53 95 TYR A C 1
ATOM 793 O O . TYR A 1 95 ? -5.815 -4.172 -29.106 1.00 62.53 95 TYR A O 1
ATOM 801 N N . SER A 1 96 ? -6.775 -2.949 -30.733 1.00 65.06 96 SER A N 1
ATOM 802 C CA . SER A 1 96 ? -6.982 -1.760 -29.907 1.00 65.06 96 SER A CA 1
ATOM 803 C C . SER A 1 96 ? -7.826 -2.004 -28.644 1.00 65.06 96 SER A C 1
ATOM 805 O O . SER A 1 96 ? -7.396 -1.528 -27.591 1.00 65.06 96 SER A O 1
ATOM 807 N N . PRO A 1 97 ? -8.958 -2.740 -28.674 1.00 71.31 97 PRO A N 1
ATOM 808 C CA . PRO A 1 97 ? -9.734 -3.002 -27.460 1.00 71.31 97 PRO A CA 1
ATOM 809 C C . PRO A 1 97 ? -9.354 -4.307 -26.743 1.00 71.31 97 PRO A C 1
ATOM 811 O O . PRO A 1 97 ? -9.408 -4.361 -25.516 1.00 71.31 97 PRO A O 1
ATOM 814 N N . VAL A 1 98 ? -8.944 -5.355 -27.469 1.00 73.88 98 VAL A N 1
ATOM 815 C CA . VAL A 1 98 ? -8.767 -6.699 -26.884 1.00 73.88 98 VAL A CA 1
ATOM 816 C C . VAL A 1 98 ? -7.572 -6.757 -25.931 1.00 73.88 98 VAL A C 1
ATOM 818 O O . VAL A 1 98 ? -7.661 -7.347 -24.854 1.00 73.88 98 VAL A O 1
ATOM 821 N N . LEU A 1 99 ? -6.456 -6.117 -26.293 1.00 72.25 99 LEU A N 1
ATOM 822 C CA . LEU A 1 99 ? -5.229 -6.165 -25.497 1.00 72.25 99 LEU A CA 1
ATOM 823 C C . LEU A 1 99 ? -5.377 -5.472 -24.124 1.00 72.25 99 LEU A C 1
ATOM 825 O O . LEU A 1 99 ? -5.020 -6.097 -23.125 1.00 72.25 99 LEU A O 1
ATOM 829 N N . PRO A 1 100 ? -5.925 -4.243 -24.006 1.00 70.75 100 PRO A N 1
ATOM 830 C CA . PRO A 1 100 ? -6.191 -3.632 -22.702 1.00 70.75 100 PRO A CA 1
ATOM 831 C C . PRO A 1 100 ? -7.128 -4.458 -21.819 1.00 70.75 100 PRO A C 1
ATOM 833 O O . PRO A 1 100 ? -6.876 -4.576 -20.622 1.00 70.75 100 PRO A O 1
ATOM 836 N N . THR A 1 101 ? -8.174 -5.066 -22.391 1.00 73.44 101 THR A N 1
ATOM 837 C CA . THR A 1 101 ? -9.076 -5.953 -21.644 1.00 73.44 101 THR A CA 1
ATOM 838 C C . THR A 1 101 ? -8.327 -7.170 -21.110 1.00 73.44 101 THR A C 1
ATOM 840 O O . THR A 1 101 ? -8.431 -7.483 -19.928 1.00 73.44 101 THR A O 1
ATOM 843 N N . LEU A 1 102 ? -7.513 -7.819 -21.944 1.00 75.62 102 LEU A N 1
ATOM 844 C CA . LEU A 1 102 ? -6.691 -8.962 -21.549 1.00 75.62 102 LEU A CA 1
ATOM 845 C C . LEU A 1 102 ? -5.709 -8.598 -20.426 1.00 75.62 102 LEU A C 1
ATOM 847 O O . LEU A 1 102 ? -5.602 -9.315 -19.433 1.00 75.62 102 LEU A O 1
ATOM 851 N N . LEU A 1 103 ? -5.036 -7.454 -20.539 1.00 71.00 103 LEU A N 1
ATOM 852 C CA . LEU A 1 103 ? -4.118 -6.958 -19.512 1.00 71.00 103 LEU A CA 1
ATOM 853 C C . LEU A 1 103 ? -4.832 -6.605 -18.206 1.00 71.00 103 LEU A C 1
ATOM 855 O O . LEU A 1 103 ? -4.303 -6.890 -17.133 1.00 71.00 103 LEU A O 1
ATOM 859 N N . PHE A 1 104 ? -6.036 -6.035 -18.283 1.00 71.56 104 PHE A N 1
ATOM 860 C CA . PHE A 1 104 ? -6.871 -5.778 -17.113 1.00 71.56 104 PHE A CA 1
ATOM 861 C C . PHE A 1 104 ? -7.250 -7.082 -16.406 1.00 71.56 104 PHE A C 1
ATOM 863 O O . PHE A 1 104 ? -7.131 -7.171 -15.186 1.00 71.56 104 PHE A O 1
ATOM 870 N N . MET A 1 105 ? -7.626 -8.117 -17.162 1.00 75.19 105 MET A N 1
ATOM 871 C CA . MET A 1 105 ? -7.950 -9.436 -16.614 1.00 75.19 105 MET A CA 1
ATOM 872 C C . MET A 1 105 ? -6.738 -10.108 -15.964 1.00 75.19 105 MET A C 1
ATOM 874 O O . MET A 1 105 ? -6.853 -10.615 -14.849 1.00 75.19 105 MET A O 1
ATOM 878 N N . ILE A 1 106 ? -5.565 -10.059 -16.605 1.00 77.81 106 ILE A N 1
ATOM 879 C CA . ILE A 1 106 ? -4.312 -10.549 -16.010 1.00 77.81 106 ILE A CA 1
ATOM 880 C C . ILE A 1 106 ? -3.998 -9.779 -14.728 1.00 77.81 106 ILE A C 1
ATOM 882 O O . ILE A 1 106 ? -3.718 -10.396 -13.703 1.00 77.81 106 ILE A O 1
ATOM 886 N N . GLY A 1 107 ? -4.074 -8.445 -14.768 1.00 72.62 107 GLY A N 1
ATOM 887 C CA . GLY A 1 107 ? -3.857 -7.591 -13.604 1.00 72.62 107 GLY A CA 1
ATOM 888 C C . GLY A 1 107 ? -4.796 -7.947 -12.453 1.00 72.62 107 GLY A C 1
ATOM 889 O O . GLY A 1 107 ? -4.341 -8.092 -11.325 1.00 72.62 107 GLY A O 1
ATOM 890 N N . TYR A 1 108 ? -6.075 -8.185 -12.745 1.00 71.44 108 TYR A N 1
ATOM 891 C CA . TYR A 1 108 ? -7.075 -8.593 -11.762 1.00 71.44 108 TYR A CA 1
ATOM 892 C C . TYR A 1 108 ? -6.788 -9.973 -11.155 1.00 71.44 108 TYR A C 1
ATOM 894 O O . TYR A 1 108 ? -6.766 -10.108 -9.930 1.00 71.44 108 TYR A O 1
ATOM 902 N N . CYS A 1 109 ? -6.521 -10.990 -11.983 1.00 75.19 109 CYS A N 1
ATOM 903 C CA . CYS A 1 109 ? -6.138 -12.323 -11.511 1.00 75.19 109 CYS A CA 1
ATOM 904 C C . CYS A 1 109 ? -4.886 -12.251 -10.631 1.00 75.19 109 CYS A C 1
ATOM 906 O O . CYS A 1 109 ? -4.857 -12.827 -9.547 1.00 75.19 109 CYS A O 1
ATOM 908 N N . PHE A 1 110 ? -3.887 -11.477 -11.055 1.00 77.12 110 PHE A N 1
ATOM 909 C CA . PHE A 1 110 ? -2.669 -11.242 -10.292 1.00 77.12 110 PHE A CA 1
ATOM 910 C C . PHE A 1 110 ? -2.960 -10.562 -8.946 1.00 77.12 110 PHE A C 1
ATOM 912 O O . PHE A 1 110 ? -2.440 -11.001 -7.920 1.00 77.12 110 PHE A O 1
ATOM 919 N N . THR A 1 111 ? -3.845 -9.557 -8.913 1.00 74.50 111 THR A N 1
ATOM 920 C CA . THR A 1 111 ? -4.300 -8.927 -7.665 1.00 74.50 111 THR A CA 1
ATOM 921 C C . THR A 1 111 ? -4.955 -9.928 -6.723 1.00 74.50 111 THR A C 1
ATOM 923 O O . THR A 1 111 ? -4.612 -9.954 -5.542 1.00 74.50 111 THR A O 1
ATOM 926 N N . LEU A 1 112 ? -5.852 -10.780 -7.226 1.00 71.88 112 LEU A N 1
ATOM 927 C CA . LEU A 1 112 ? -6.501 -11.808 -6.413 1.00 71.88 112 LEU A CA 1
ATOM 928 C C . LEU A 1 112 ? -5.510 -12.847 -5.887 1.00 71.88 112 LEU A C 1
ATOM 930 O O . LEU A 1 112 ? -5.573 -13.196 -4.707 1.00 71.88 112 LEU A O 1
ATOM 934 N N . SER A 1 113 ? -4.587 -13.322 -6.726 1.00 75.50 113 SER A N 1
ATOM 935 C CA . SER A 1 113 ? -3.579 -14.306 -6.328 1.00 75.50 113 SER A CA 1
ATOM 936 C C . SER A 1 113 ? -2.646 -13.752 -5.254 1.00 75.50 113 SER A C 1
ATOM 938 O O . SER A 1 113 ? -2.451 -14.406 -4.232 1.00 75.50 113 SER A O 1
ATOM 940 N N . ILE A 1 114 ? -2.122 -12.534 -5.435 1.00 80.81 114 ILE A N 1
ATOM 941 C CA . ILE A 1 114 ? -1.265 -11.883 -4.434 1.00 80.81 114 ILE A CA 1
ATOM 942 C C . ILE A 1 114 ? -2.044 -11.604 -3.150 1.00 80.81 114 ILE A C 1
ATOM 944 O O . ILE A 1 114 ? -1.540 -11.893 -2.068 1.00 80.81 114 ILE A O 1
ATOM 948 N N . SER A 1 115 ? -3.274 -11.090 -3.250 1.00 74.25 115 SER A N 1
ATOM 949 C CA . SER A 1 115 ? -4.125 -10.838 -2.082 1.00 74.25 115 SER A CA 1
ATOM 950 C C . SER A 1 115 ? -4.339 -12.116 -1.277 1.00 74.25 115 SER A C 1
ATOM 952 O O . SER A 1 115 ? -4.087 -12.141 -0.076 1.00 74.25 115 SER A O 1
ATOM 954 N N . THR A 1 116 ? -4.735 -13.198 -1.949 1.00 71.44 116 THR A N 1
ATOM 955 C CA . THR A 1 116 ? -4.968 -14.504 -1.320 1.00 71.44 116 THR A CA 1
ATOM 956 C C . THR A 1 116 ? -3.692 -15.052 -0.690 1.00 71.44 116 THR A C 1
ATOM 958 O O . THR A 1 116 ? -3.739 -15.552 0.429 1.00 71.44 116 THR A O 1
ATOM 961 N N . LEU A 1 117 ? -2.545 -14.919 -1.364 1.00 80.12 117 LEU A N 1
ATOM 962 C CA . LEU A 1 117 ? -1.251 -15.335 -0.827 1.00 80.12 117 LEU A CA 1
ATOM 963 C C . LEU A 1 117 ? -0.887 -14.549 0.437 1.00 80.12 117 LEU A C 1
ATOM 965 O O . LEU A 1 117 ? -0.467 -15.147 1.420 1.00 80.12 117 LEU A O 1
ATOM 969 N N . ILE A 1 118 ? -1.065 -13.227 0.440 1.00 82.81 118 ILE A N 1
ATOM 970 C CA . ILE A 1 118 ? -0.780 -12.395 1.616 1.00 82.81 118 ILE A CA 1
ATOM 971 C C . ILE A 1 118 ? -1.736 -12.739 2.755 1.00 82.81 118 ILE A C 1
ATOM 973 O O . ILE A 1 118 ? -1.288 -12.858 3.889 1.00 82.81 118 ILE A O 1
ATOM 977 N N . TRP A 1 119 ? -3.023 -12.961 2.480 1.00 81.81 119 TRP A N 1
ATOM 978 C CA . TRP A 1 119 ? -3.961 -13.431 3.500 1.00 81.81 119 TRP A CA 1
ATOM 979 C C . TRP A 1 119 ? -3.569 -14.784 4.058 1.00 81.81 119 TRP A C 1
ATOM 981 O O . TRP A 1 119 ? -3.563 -14.954 5.270 1.00 81.81 119 TRP A O 1
ATOM 991 N N . TYR A 1 120 ? -3.179 -15.722 3.200 1.00 79.31 120 TYR A N 1
ATOM 992 C CA . TYR A 1 120 ? -2.652 -17.002 3.642 1.00 79.31 120 TYR A CA 1
ATOM 993 C C . TYR A 1 120 ? -1.432 -16.806 4.551 1.00 79.31 120 TYR A C 1
ATOM 995 O O . TYR A 1 120 ? -1.412 -17.356 5.644 1.00 79.31 120 TYR A O 1
ATOM 1003 N N . LEU A 1 121 ? -0.481 -15.943 4.174 1.00 83.81 121 LEU A N 1
ATOM 1004 C CA . LEU A 1 121 ? 0.677 -15.600 5.005 1.00 83.81 121 LEU A CA 1
ATOM 1005 C C . LEU A 1 121 ? 0.288 -14.939 6.337 1.00 83.81 121 LEU A C 1
ATOM 1007 O O . LEU A 1 121 ? 0.912 -15.236 7.349 1.00 83.81 121 LEU A O 1
ATOM 1011 N N . ILE A 1 122 ? -0.730 -14.074 6.363 1.00 84.00 122 ILE A N 1
ATOM 1012 C CA . ILE A 1 122 ? -1.267 -13.468 7.593 1.00 84.00 122 ILE A CA 1
ATOM 1013 C C . ILE A 1 122 ? -1.904 -14.530 8.487 1.00 84.00 122 ILE A C 1
ATOM 1015 O O . ILE A 1 122 ? -1.636 -14.560 9.683 1.00 84.00 122 ILE A O 1
ATOM 1019 N N . ILE A 1 123 ? -2.689 -15.439 7.913 1.00 79.75 123 ILE A N 1
ATOM 1020 C CA . ILE A 1 123 ? -3.388 -16.492 8.652 1.00 79.75 123 ILE A CA 1
ATOM 1021 C C . ILE A 1 123 ? -2.393 -17.518 9.208 1.00 79.75 123 ILE A C 1
ATOM 1023 O O . ILE A 1 123 ? -2.447 -17.841 10.391 1.00 79.75 123 ILE A O 1
ATOM 1027 N N . THR A 1 124 ? -1.476 -18.031 8.381 1.00 79.81 124 THR A N 1
ATOM 1028 C CA . THR A 1 124 ? -0.510 -19.061 8.802 1.00 79.81 124 THR A CA 1
ATOM 1029 C C . THR A 1 124 ? 0.648 -18.486 9.598 1.00 79.81 124 THR A C 1
ATOM 1031 O O . THR A 1 124 ? 1.196 -19.154 10.466 1.00 79.81 124 THR A O 1
ATOM 1034 N N . GLY A 1 125 ? 1.065 -17.268 9.254 1.00 78.31 125 GLY A N 1
ATOM 1035 C CA . GLY A 1 125 ? 2.227 -16.611 9.829 1.00 78.31 125 GLY A CA 1
ATOM 1036 C C . GLY A 1 125 ? 1.898 -15.708 11.007 1.00 78.31 125 GLY A C 1
ATOM 1037 O O . GLY A 1 125 ? 2.819 -15.381 11.739 1.00 78.31 125 GLY A O 1
ATOM 1038 N N . GLY A 1 126 ? 0.639 -15.320 11.228 1.00 74.31 126 GLY A N 1
ATOM 1039 C CA . GLY A 1 126 ? 0.269 -14.313 12.225 1.00 74.31 126 GLY A CA 1
ATOM 1040 C C . GLY A 1 126 ? 0.901 -14.563 13.592 1.00 74.31 126 GLY A C 1
ATOM 1041 O O . GLY A 1 126 ? 1.632 -13.716 14.086 1.00 74.31 126 GLY A O 1
ATOM 1042 N N . THR A 1 127 ? 0.748 -15.762 14.154 1.00 74.88 127 THR A N 1
ATOM 1043 C CA . THR A 1 127 ? 1.273 -16.074 15.495 1.00 74.88 127 THR A CA 1
ATOM 1044 C C . THR A 1 127 ? 2.783 -16.325 15.511 1.00 74.88 127 THR A C 1
ATOM 1046 O O . THR A 1 127 ? 3.493 -15.832 16.393 1.00 74.88 127 THR A O 1
ATOM 1049 N N . THR A 1 128 ? 3.314 -17.055 14.526 1.00 80.38 128 THR A N 1
ATOM 1050 C CA . THR A 1 128 ? 4.743 -17.405 14.465 1.00 80.38 128 THR A CA 1
ATOM 1051 C C . THR A 1 128 ? 5.610 -16.221 14.059 1.00 80.38 128 THR A C 1
ATOM 1053 O O . THR A 1 128 ? 6.636 -15.961 14.679 1.00 80.38 128 THR A O 1
ATOM 1056 N N . VAL A 1 129 ? 5.207 -15.487 13.024 1.00 75.06 129 VAL A N 1
ATOM 1057 C CA . VAL A 1 129 ? 5.945 -14.344 12.485 1.00 75.06 129 VAL A CA 1
ATOM 1058 C C . VAL A 1 129 ? 5.853 -13.165 13.438 1.00 75.06 129 VAL A C 1
ATOM 1060 O O . VAL A 1 129 ? 6.880 -12.539 13.666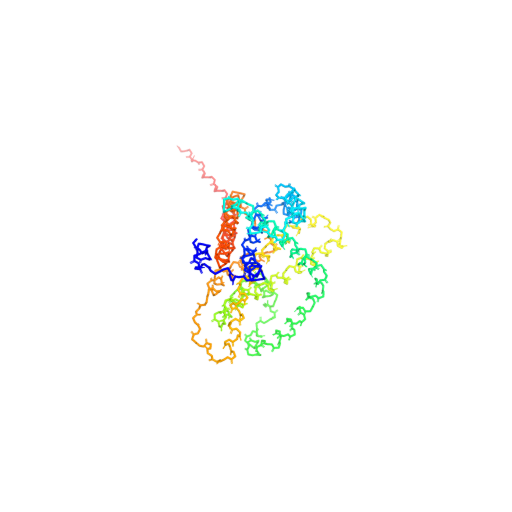 1.00 75.06 129 VAL A O 1
ATOM 1063 N N . HIS A 1 130 ? 4.695 -12.893 14.054 1.00 71.75 130 HIS A N 1
ATOM 1064 C CA . HIS A 1 130 ? 4.613 -11.858 15.088 1.00 71.75 130 HIS A CA 1
ATOM 1065 C C . HIS A 1 130 ? 5.570 -12.171 16.243 1.00 71.75 130 HIS A C 1
ATOM 1067 O O . HIS A 1 130 ? 6.410 -11.339 16.576 1.00 71.75 130 HIS A O 1
ATOM 1073 N N . SER A 1 131 ? 5.550 -13.405 16.760 1.00 76.19 131 SER A N 1
ATOM 1074 C CA . SER A 1 131 ? 6.455 -13.830 17.835 1.00 76.19 131 SER A CA 1
ATOM 1075 C C . SER A 1 131 ? 7.932 -13.730 17.436 1.00 76.19 131 SER A C 1
ATOM 1077 O O . SER A 1 131 ? 8.750 -13.222 18.201 1.00 76.19 131 SER A O 1
ATOM 1079 N N . ILE A 1 132 ? 8.295 -14.161 16.222 1.00 81.25 132 ILE A N 1
ATOM 1080 C CA . ILE A 1 132 ? 9.671 -14.052 15.707 1.00 81.25 132 ILE A CA 1
ATOM 1081 C C . ILE A 1 132 ? 10.076 -12.589 15.544 1.00 81.25 132 ILE A C 1
ATOM 1083 O O . ILE A 1 132 ? 11.173 -12.225 15.954 1.00 81.25 132 ILE A O 1
ATOM 1087 N N . ILE A 1 133 ? 9.219 -11.748 14.962 1.00 74.19 133 ILE A N 1
ATOM 1088 C CA . ILE A 1 133 ? 9.515 -10.333 14.746 1.00 74.19 133 ILE A CA 1
ATOM 1089 C C . ILE A 1 133 ? 9.639 -9.616 16.083 1.00 74.19 133 ILE A C 1
ATOM 1091 O O . ILE A 1 133 ? 10.605 -8.889 16.258 1.00 74.19 133 ILE A O 1
ATOM 1095 N N . VAL A 1 134 ? 8.736 -9.837 17.039 1.00 72.56 134 VAL A N 1
ATOM 1096 C CA . VAL A 1 134 ? 8.816 -9.228 18.375 1.00 72.56 134 VAL A CA 1
ATOM 1097 C C . VAL A 1 134 ? 10.084 -9.675 19.097 1.00 72.56 134 VAL A C 1
ATOM 1099 O O . VAL A 1 134 ? 10.770 -8.838 19.675 1.00 72.56 134 VAL A O 1
ATOM 1102 N N . ASN A 1 135 ? 10.458 -10.954 19.005 1.00 78.31 135 ASN A N 1
ATOM 1103 C CA . ASN A 1 135 ? 11.696 -11.465 19.596 1.00 78.31 135 ASN A CA 1
ATOM 1104 C C . ASN A 1 135 ? 12.950 -10.929 18.895 1.00 78.31 135 ASN A C 1
ATOM 1106 O O . ASN A 1 135 ? 13.949 -10.618 19.543 1.00 78.31 135 ASN A O 1
ATOM 1110 N N . LEU A 1 136 ? 12.926 -10.797 17.569 1.00 77.25 136 LEU A N 1
ATOM 1111 C CA . LEU A 1 136 ? 14.039 -10.244 16.803 1.00 77.25 136 LEU A CA 1
ATOM 1112 C C . LEU A 1 136 ? 14.173 -8.745 17.059 1.00 77.25 136 LEU A C 1
ATOM 1114 O O . LEU A 1 136 ? 15.282 -8.267 17.267 1.00 77.25 136 LEU A O 1
ATOM 1118 N N . LEU A 1 137 ? 13.058 -8.017 17.106 1.00 70.38 137 LEU A N 1
ATOM 1119 C CA . LEU A 1 137 ? 13.032 -6.598 17.422 1.00 70.38 137 LEU A CA 1
ATOM 1120 C C . LEU A 1 137 ? 13.502 -6.385 18.863 1.00 70.38 137 LEU A C 1
ATOM 1122 O O . LEU A 1 137 ? 14.408 -5.598 19.071 1.00 70.38 137 LEU A O 1
ATOM 1126 N N . SER A 1 138 ? 12.998 -7.124 19.852 1.00 75.75 138 SER A N 1
ATOM 1127 C CA . SER A 1 138 ? 13.416 -6.961 21.251 1.00 75.75 138 SER A CA 1
ATOM 1128 C C . SER A 1 138 ? 14.890 -7.326 21.474 1.00 75.75 138 SER A C 1
ATOM 1130 O O . SER A 1 138 ? 15.622 -6.572 22.119 1.00 75.75 138 SER A O 1
ATOM 1132 N N . SER A 1 139 ? 15.370 -8.426 20.884 1.00 76.88 139 SER A N 1
ATOM 1133 C CA . SER A 1 139 ? 16.767 -8.862 21.018 1.00 76.88 139 SER A CA 1
ATOM 1134 C C . SER A 1 139 ? 17.743 -7.963 20.260 1.00 76.88 139 SER A C 1
ATOM 1136 O O . SER A 1 139 ? 18.789 -7.596 20.791 1.00 76.88 139 SER A O 1
ATOM 1138 N N . ARG A 1 140 ? 17.414 -7.560 19.027 1.00 71.50 140 ARG A N 1
ATOM 1139 C CA . ARG A 1 140 ? 18.304 -6.722 18.214 1.00 71.50 140 ARG A CA 1
ATOM 1140 C C . ARG A 1 140 ? 18.240 -5.267 18.622 1.00 71.50 140 ARG A C 1
ATOM 1142 O O . ARG A 1 140 ? 19.293 -4.651 18.715 1.00 71.50 140 ARG A O 1
ATOM 1149 N N . PHE A 1 141 ? 17.062 -4.724 18.908 1.00 63.22 141 PHE A N 1
ATOM 1150 C CA . PHE A 1 141 ? 16.909 -3.323 19.294 1.00 63.22 141 PHE A CA 1
ATOM 1151 C C . PHE A 1 141 ? 17.556 -3.044 20.652 1.00 63.22 141 PHE A C 1
ATOM 1153 O O . PHE A 1 141 ? 18.242 -2.035 20.783 1.00 63.22 141 PHE A O 1
ATOM 1160 N N . SER A 1 142 ? 17.457 -3.970 21.617 1.00 60.12 142 SER A N 1
ATOM 1161 C CA . SER A 1 142 ? 18.199 -3.854 22.884 1.00 60.12 142 SER A CA 1
ATOM 1162 C C . SER A 1 142 ? 19.720 -3.905 22.692 1.00 60.12 142 SER A C 1
ATOM 1164 O O . SER A 1 142 ? 20.443 -3.233 23.420 1.00 60.12 142 SER A O 1
ATOM 1166 N N . SER A 1 143 ? 20.209 -4.651 21.694 1.00 66.38 143 SER A N 1
ATOM 1167 C CA . SER A 1 143 ? 21.644 -4.732 21.379 1.00 66.38 143 SER A CA 1
ATOM 1168 C C . SER A 1 143 ? 22.172 -3.586 20.502 1.00 66.38 143 SER A C 1
ATOM 1170 O O . SER A 1 143 ? 23.351 -3.251 20.576 1.00 66.38 143 SER A O 1
ATOM 1172 N N . TRP A 1 144 ? 21.322 -3.007 19.645 1.00 53.47 144 TRP A N 1
ATOM 1173 C CA . TRP A 1 144 ? 21.698 -2.014 18.634 1.00 53.47 144 TRP A CA 1
ATOM 1174 C C . TRP A 1 144 ? 21.584 -0.579 19.147 1.00 53.47 144 TRP A C 1
ATOM 1176 O O . TRP A 1 144 ? 22.341 0.278 18.697 1.00 53.47 144 TRP A O 1
ATOM 1186 N N . LEU A 1 145 ? 20.690 -0.302 20.107 1.00 49.84 145 LEU A N 1
ATOM 1187 C CA . LEU A 1 145 ? 20.646 1.002 20.766 1.00 49.84 145 LEU A CA 1
ATOM 1188 C C . LEU A 1 145 ? 21.953 1.220 21.542 1.00 49.84 145 LEU A C 1
ATOM 1190 O O . LEU A 1 145 ? 22.218 0.503 22.509 1.00 49.84 145 LEU A O 1
ATOM 1194 N N . PRO A 1 146 ? 22.787 2.201 21.149 1.00 50.47 146 PRO A N 1
ATOM 1195 C CA . PRO A 1 146 ? 24.048 2.445 21.825 1.00 50.47 146 PRO A CA 1
ATOM 1196 C C . PRO A 1 146 ? 23.772 2.778 23.289 1.00 50.47 146 PRO A C 1
ATOM 1198 O O . PRO A 1 146 ? 22.928 3.626 23.584 1.00 50.47 146 PRO A O 1
ATOM 1201 N N . SER A 1 147 ? 24.538 2.187 24.205 1.00 53.09 147 SER A N 1
ATOM 1202 C CA . SER A 1 147 ? 24.439 2.444 25.651 1.00 53.09 147 SER A CA 1
ATOM 1203 C C . SER A 1 147 ? 24.511 3.938 26.026 1.00 53.09 147 SER A C 1
ATOM 1205 O O . SER A 1 147 ? 23.994 4.338 27.071 1.00 53.09 147 SER A O 1
ATOM 1207 N N . ARG A 1 148 ? 25.080 4.781 25.145 1.00 48.38 148 ARG A N 1
ATOM 1208 C CA . ARG A 1 148 ? 25.101 6.253 25.250 1.00 48.38 148 ARG A CA 1
ATOM 1209 C C . ARG A 1 148 ? 23.739 6.931 25.071 1.00 48.38 148 ARG A C 1
ATOM 1211 O O . ARG A 1 148 ? 23.534 7.998 25.638 1.00 48.38 148 ARG A O 1
ATOM 1218 N N . PHE A 1 149 ? 22.816 6.353 24.303 1.00 50.38 149 PHE A N 1
ATOM 1219 C CA . PHE A 1 149 ? 21.482 6.936 24.114 1.00 50.38 149 PHE A CA 1
ATOM 1220 C C . PHE A 1 149 ? 20.566 6.599 25.301 1.00 50.38 149 PHE A C 1
ATOM 1222 O O . PHE A 1 149 ? 19.823 7.448 25.788 1.00 50.38 149 PHE A O 1
ATOM 1229 N N . THR A 1 150 ? 20.704 5.393 25.859 1.00 48.34 150 THR A N 1
ATOM 1230 C CA . THR A 1 150 ? 19.975 4.954 27.060 1.00 48.34 150 THR A CA 1
ATOM 1231 C C . THR A 1 150 ? 20.417 5.661 28.343 1.00 48.34 150 THR A C 1
ATOM 1233 O O . THR A 1 150 ? 19.598 5.857 29.238 1.00 48.34 150 THR A O 1
ATOM 1236 N N . SER A 1 151 ? 21.679 6.096 28.460 1.00 48.19 151 SER A N 1
ATOM 1237 C CA . SER A 1 151 ? 22.148 6.799 29.666 1.00 48.19 151 SER A CA 1
ATOM 1238 C C . SER A 1 151 ? 21.555 8.201 29.816 1.00 48.19 151 SER A C 1
ATOM 1240 O O . SER A 1 151 ? 21.391 8.661 30.941 1.00 48.19 151 SER A O 1
ATOM 1242 N N . SER A 1 152 ? 21.178 8.859 28.712 1.00 49.84 152 SER A N 1
ATOM 1243 C CA . SER A 1 152 ? 20.549 10.186 28.761 1.00 49.84 152 SER A CA 1
ATOM 1244 C C . SER A 1 152 ? 19.074 10.144 29.188 1.00 49.84 152 SER A C 1
ATOM 1246 O O . SER A 1 152 ? 18.531 11.174 29.572 1.00 49.84 152 SER A O 1
ATOM 1248 N N . PHE A 1 153 ? 18.433 8.971 29.150 1.00 46.28 153 PHE A N 1
ATOM 1249 C CA . PHE A 1 153 ? 17.012 8.786 29.482 1.00 46.28 153 PHE A CA 1
ATOM 1250 C C . PHE A 1 153 ? 16.762 8.084 30.830 1.00 46.28 153 PHE A C 1
ATOM 1252 O O . PHE A 1 153 ? 15.621 7.988 31.274 1.00 46.28 153 PHE A O 1
ATOM 1259 N N . ARG A 1 154 ? 17.816 7.625 31.518 1.00 44.06 154 ARG A N 1
ATOM 1260 C CA . ARG A 1 154 ? 17.703 6.773 32.716 1.00 44.06 154 ARG A CA 1
ATOM 1261 C C . ARG A 1 154 ? 17.312 7.522 34.001 1.00 44.06 154 ARG A C 1
ATOM 1263 O O . ARG A 1 154 ? 16.800 6.903 34.922 1.00 44.06 154 ARG A O 1
ATOM 1270 N N . GLY A 1 155 ? 17.521 8.839 34.072 1.00 47.62 155 GLY A N 1
ATOM 1271 C CA . GLY A 1 155 ? 17.209 9.647 35.266 1.00 47.62 155 GLY A CA 1
ATOM 1272 C C . GLY A 1 155 ? 15.748 10.098 35.389 1.00 47.62 155 GLY A C 1
ATOM 1273 O O . GLY A 1 155 ? 15.365 10.664 36.403 1.00 47.62 155 GLY A O 1
ATOM 1274 N N . VAL A 1 156 ? 14.931 9.867 34.361 1.00 52.53 156 VAL A N 1
ATOM 1275 C CA . VAL A 1 156 ? 13.575 10.431 34.229 1.00 52.53 156 VAL A CA 1
ATOM 1276 C C . VAL A 1 156 ? 12.498 9.325 34.319 1.00 52.53 156 VAL A C 1
ATOM 1278 O O . VAL A 1 156 ? 11.307 9.567 34.174 1.00 52.53 156 VAL A O 1
ATOM 1281 N N . GLN A 1 157 ? 12.906 8.079 34.577 1.00 42.34 157 GLN A N 1
ATOM 1282 C CA . GLN A 1 157 ? 12.211 6.888 34.089 1.00 42.34 157 GLN A CA 1
ATOM 1283 C C . GLN A 1 157 ? 11.076 6.337 34.978 1.00 42.34 157 GLN A C 1
ATOM 1285 O O . GLN A 1 157 ? 10.299 5.535 34.481 1.00 42.34 157 GLN A O 1
ATOM 1290 N N . GLU A 1 158 ? 10.900 6.726 36.240 1.00 54.41 158 GLU A N 1
ATOM 1291 C CA . GLU A 1 158 ? 9.933 6.008 37.106 1.00 54.41 158 GLU A CA 1
ATOM 1292 C C . GLU A 1 158 ? 8.503 6.573 37.075 1.00 54.41 158 GLU A C 1
ATOM 1294 O O . GLU A 1 158 ? 7.554 5.804 37.150 1.00 54.41 158 GLU A O 1
ATOM 1299 N N . HIS A 1 159 ? 8.318 7.878 36.847 1.00 49.19 159 HIS A N 1
ATOM 1300 C CA . HIS A 1 159 ? 6.977 8.476 36.680 1.00 49.19 159 HIS A CA 1
ATOM 1301 C C . HIS A 1 159 ? 6.629 8.828 35.231 1.00 49.19 159 HIS A C 1
ATOM 1303 O O . HIS A 1 159 ? 5.462 9.015 34.898 1.00 49.19 159 HIS A O 1
ATOM 1309 N N . LEU A 1 160 ? 7.626 8.883 34.346 1.00 49.03 160 LEU A N 1
ATOM 1310 C CA . LEU A 1 160 ? 7.410 9.079 32.917 1.00 49.03 160 LEU A CA 1
ATOM 1311 C C . LEU A 1 160 ? 7.395 7.770 32.139 1.00 49.03 160 LEU A C 1
ATOM 1313 O O . LEU A 1 160 ? 7.188 7.842 30.948 1.00 49.03 160 LEU A O 1
ATOM 1317 N N . THR A 1 161 ? 7.576 6.585 32.723 1.00 54.50 161 THR A N 1
ATOM 1318 C CA . THR A 1 161 ? 7.450 5.335 31.946 1.00 54.50 161 THR A CA 1
ATOM 1319 C C . THR A 1 161 ? 6.019 5.037 31.552 1.00 54.50 161 THR A C 1
ATOM 1321 O O . THR A 1 161 ? 5.795 4.685 30.404 1.00 54.50 161 THR A O 1
ATOM 1324 N N . GLU A 1 162 ? 5.045 5.242 32.433 1.00 53.62 162 GLU A N 1
ATOM 1325 C CA . GLU A 1 162 ? 3.636 5.048 32.073 1.00 53.62 162 GLU A CA 1
ATOM 1326 C C . GLU A 1 162 ? 3.179 6.116 31.064 1.00 53.62 162 GLU A C 1
ATOM 1328 O O . GLU A 1 162 ? 2.673 5.780 29.993 1.00 53.62 162 GLU A O 1
ATOM 1333 N N . ALA A 1 163 ? 3.503 7.391 31.316 1.00 49.34 163 ALA A N 1
ATOM 1334 C CA . ALA A 1 163 ? 3.203 8.486 30.391 1.00 49.34 163 ALA A CA 1
ATOM 1335 C C . ALA A 1 163 ? 4.004 8.406 29.076 1.00 49.34 163 ALA A C 1
ATOM 1337 O O . ALA A 1 163 ? 3.481 8.725 28.014 1.00 49.34 163 ALA A O 1
ATOM 1338 N N . ALA A 1 164 ? 5.263 7.963 29.099 1.00 47.22 164 ALA A N 1
ATOM 1339 C CA . ALA A 1 164 ? 6.068 7.785 27.894 1.00 47.22 164 ALA A CA 1
ATOM 1340 C C . ALA A 1 164 ? 5.671 6.527 27.143 1.00 47.22 164 ALA A C 1
ATOM 1342 O O . ALA A 1 164 ? 5.791 6.547 25.934 1.00 47.22 164 ALA A O 1
ATOM 1343 N N . VAL A 1 165 ? 5.179 5.460 27.771 1.00 50.75 165 VAL A N 1
ATOM 1344 C CA . VAL A 1 165 ? 4.628 4.314 27.033 1.00 50.75 165 VAL A CA 1
ATOM 1345 C C . VAL A 1 165 ? 3.338 4.729 26.325 1.00 50.75 165 VAL A C 1
ATOM 1347 O O . VAL A 1 165 ? 3.191 4.443 25.140 1.00 50.75 165 VAL A O 1
ATOM 1350 N N . GLU A 1 166 ? 2.465 5.502 26.972 1.00 52.69 166 GLU A N 1
ATOM 1351 C CA . GLU A 1 166 ? 1.242 6.025 26.352 1.00 52.69 166 GLU A CA 1
ATOM 1352 C C . GLU A 1 166 ? 1.535 7.059 25.245 1.00 52.69 166 GLU A C 1
ATOM 1354 O O . GLU A 1 166 ? 1.003 6.976 24.133 1.00 52.69 166 GLU A O 1
ATOM 1359 N N . VAL A 1 167 ? 2.467 7.988 25.478 1.00 50.28 167 VAL A N 1
ATOM 1360 C CA . VAL A 1 167 ? 2.934 8.945 24.460 1.00 50.28 167 VAL A CA 1
ATOM 1361 C C . VAL A 1 167 ? 3.703 8.235 23.345 1.00 50.28 167 VAL A C 1
ATOM 1363 O O . VAL A 1 167 ? 3.534 8.578 22.180 1.00 50.28 167 VAL A O 1
ATOM 1366 N N . THR A 1 168 ? 4.506 7.215 23.647 1.00 54.84 168 THR A N 1
ATOM 1367 C CA . THR A 1 168 ? 5.263 6.463 22.636 1.00 54.84 168 THR A CA 1
ATOM 1368 C C . THR A 1 168 ? 4.336 5.617 21.789 1.00 54.84 168 THR A C 1
ATOM 1370 O O . THR A 1 168 ? 4.576 5.540 20.595 1.00 54.84 168 THR A O 1
ATOM 1373 N N . LEU A 1 169 ? 3.262 5.044 22.340 1.00 55.59 169 LEU A N 1
ATOM 1374 C CA . LEU A 1 169 ? 2.273 4.287 21.568 1.00 55.59 169 LEU A CA 1
ATOM 1375 C C . LEU A 1 169 ? 1.389 5.202 20.713 1.00 55.59 169 LEU A C 1
ATOM 1377 O O . LEU A 1 169 ? 1.181 4.922 19.534 1.00 55.59 169 LEU A O 1
ATOM 1381 N N . THR A 1 170 ? 0.943 6.340 21.252 1.00 64.50 170 THR A N 1
ATOM 1382 C CA . THR A 1 170 ? 0.131 7.311 20.492 1.00 64.50 170 THR A CA 1
ATOM 1383 C C . THR A 1 170 ? 0.942 8.077 19.442 1.00 64.50 170 THR A C 1
ATOM 1385 O O . THR A 1 170 ? 0.417 8.427 18.385 1.00 64.50 170 THR A O 1
ATOM 1388 N N . ARG A 1 171 ? 2.237 8.320 19.688 1.00 76.44 171 ARG A N 1
ATOM 1389 C CA . ARG A 1 171 ? 3.162 8.987 18.751 1.00 76.44 171 ARG A CA 1
ATOM 1390 C C . ARG A 1 171 ? 4.028 8.018 17.954 1.00 76.44 171 ARG A C 1
ATOM 1392 O O . ARG A 1 171 ? 4.807 8.477 17.119 1.00 76.44 171 ARG A O 1
ATOM 1399 N N . PHE A 1 172 ? 3.865 6.710 18.151 1.00 83.56 172 PHE A N 1
ATOM 1400 C CA . PHE A 1 172 ? 4.659 5.671 17.493 1.00 83.56 172 PHE A CA 1
ATOM 1401 C C . PHE A 1 172 ? 4.782 5.885 15.979 1.00 83.56 172 PHE A C 1
ATOM 1403 O O . PHE A 1 172 ? 5.907 5.877 15.470 1.00 83.56 172 PHE A O 1
ATOM 1410 N N . PRO A 1 173 ? 3.686 6.166 15.242 1.00 87.69 173 PRO A N 1
ATOM 1411 C CA . PRO A 1 173 ? 3.765 6.286 13.789 1.00 87.69 173 PRO A CA 1
ATOM 1412 C C . PRO A 1 173 ? 4.537 7.524 13.334 1.00 87.69 173 PRO A C 1
ATOM 1414 O O . PRO A 1 173 ? 5.240 7.489 12.326 1.00 87.69 173 PRO A O 1
ATOM 1417 N N . LEU A 1 174 ? 4.436 8.616 14.095 1.00 90.12 174 LEU A N 1
ATOM 1418 C CA . LEU A 1 174 ? 5.163 9.852 13.826 1.00 90.12 174 LEU A CA 1
ATOM 1419 C C . LEU A 1 174 ? 6.658 9.659 14.084 1.00 90.12 174 LEU A C 1
ATOM 1421 O O . LEU A 1 174 ? 7.472 10.025 13.238 1.00 90.12 174 LEU A O 1
ATOM 1425 N N . THR A 1 175 ? 7.020 9.029 15.202 1.00 88.19 175 THR A N 1
ATOM 1426 C CA . THR A 1 175 ? 8.418 8.724 15.531 1.00 88.19 175 THR A CA 1
ATOM 1427 C C . THR A 1 175 ? 9.048 7.818 14.477 1.00 88.19 175 THR A C 1
ATOM 1429 O O . THR A 1 175 ? 10.137 8.119 13.990 1.00 88.19 175 THR A O 1
ATOM 1432 N N . ILE A 1 176 ? 8.350 6.753 14.062 1.00 89.81 176 ILE A N 1
ATOM 1433 C CA . ILE A 1 176 ? 8.814 5.872 12.981 1.00 89.81 176 ILE A CA 1
ATOM 1434 C C . ILE A 1 176 ? 8.966 6.639 11.672 1.00 89.81 176 ILE A C 1
ATOM 1436 O O . ILE A 1 176 ? 9.980 6.478 11.001 1.00 89.81 176 ILE A O 1
ATOM 1440 N N . SER A 1 177 ? 8.001 7.487 11.310 1.00 93.50 177 SER A N 1
ATOM 1441 C CA . SER A 1 177 ? 8.082 8.267 10.075 1.00 93.50 177 SER A CA 1
ATOM 1442 C C . SER A 1 177 ? 9.307 9.183 10.063 1.00 93.50 177 SER A C 1
ATOM 1444 O O . SER A 1 177 ? 10.002 9.233 9.053 1.00 93.50 177 SER A O 1
ATOM 1446 N N . ILE A 1 178 ? 9.590 9.895 11.159 1.00 93.62 178 ILE A N 1
ATOM 1447 C CA . ILE A 1 178 ? 10.759 10.784 11.257 1.00 93.62 178 ILE A CA 1
ATOM 1448 C C . ILE A 1 178 ? 12.055 9.971 11.213 1.00 93.62 178 ILE A C 1
ATOM 1450 O O . ILE A 1 178 ? 12.976 10.325 10.479 1.00 93.62 178 ILE A O 1
ATOM 1454 N N . LEU A 1 179 ? 12.118 8.864 11.958 1.00 91.88 179 LEU A N 1
ATOM 1455 C CA . LEU A 1 179 ? 13.293 7.996 12.008 1.00 91.88 179 LEU A CA 1
ATOM 1456 C C . LEU A 1 179 ? 13.607 7.386 10.638 1.00 91.88 179 LEU A C 1
ATOM 1458 O O . LEU A 1 179 ? 14.748 7.438 10.186 1.00 91.88 179 LEU A O 1
ATOM 1462 N N . LEU A 1 180 ? 12.603 6.823 9.964 1.00 94.00 180 LEU A N 1
ATOM 1463 C CA . LEU A 1 180 ? 12.773 6.218 8.644 1.00 94.00 180 LEU A CA 1
ATOM 1464 C C . LEU A 1 180 ? 13.075 7.267 7.574 1.00 94.00 180 LEU A C 1
ATOM 1466 O O . LEU A 1 180 ? 13.816 6.974 6.638 1.00 94.00 180 LEU A O 1
ATOM 1470 N N . LEU A 1 181 ? 12.567 8.493 7.718 1.00 96.00 181 LEU A N 1
ATOM 1471 C CA . LEU A 1 181 ? 12.920 9.591 6.826 1.00 96.00 181 LEU A CA 1
ATOM 1472 C C . LEU A 1 181 ? 14.383 10.015 7.012 1.00 96.00 181 LEU A C 1
ATOM 1474 O O . LEU A 1 181 ? 15.105 10.141 6.027 1.00 96.00 181 LEU A O 1
ATOM 1478 N N . ALA A 1 182 ? 14.847 10.155 8.257 1.00 94.31 182 ALA A N 1
ATOM 1479 C CA . ALA A 1 182 ? 16.253 10.424 8.559 1.00 94.31 182 ALA A CA 1
ATOM 1480 C C . ALA A 1 182 ? 17.171 9.305 8.037 1.00 94.31 182 ALA A C 1
ATOM 1482 O O . ALA A 1 182 ? 18.197 9.582 7.418 1.00 94.31 182 ALA A O 1
ATOM 1483 N N . LEU A 1 183 ? 16.767 8.042 8.214 1.00 92.69 183 LEU A N 1
ATOM 1484 C CA . LEU A 1 183 ? 17.473 6.893 7.650 1.00 92.69 183 LEU A CA 1
ATOM 1485 C C . LEU A 1 183 ? 17.518 6.954 6.121 1.00 92.69 183 LEU A C 1
ATOM 1487 O O . LEU A 1 183 ? 18.553 6.659 5.533 1.00 92.69 183 LEU A O 1
ATOM 1491 N N . SER A 1 184 ? 16.423 7.357 5.478 1.00 95.06 184 SER A N 1
ATOM 1492 C CA . SER A 1 184 ? 16.354 7.474 4.019 1.00 95.06 184 SER A CA 1
ATOM 1493 C C . SER A 1 184 ? 17.303 8.546 3.502 1.00 95.06 184 SER A C 1
ATOM 1495 O O . SER A 1 184 ? 18.030 8.273 2.555 1.00 95.06 184 SER A O 1
ATOM 1497 N N . PHE A 1 185 ? 17.381 9.706 4.168 1.00 94.12 185 PHE A N 1
ATOM 1498 C CA . PHE A 1 185 ? 18.365 10.751 3.851 1.00 94.12 185 PHE A CA 1
ATOM 1499 C C . PHE A 1 185 ? 19.816 10.281 3.991 1.00 94.12 185 PHE A C 1
ATOM 1501 O O . PHE A 1 185 ? 20.674 10.750 3.251 1.00 94.12 185 PHE A O 1
ATOM 1508 N N . ALA A 1 186 ? 20.091 9.361 4.917 1.00 91.00 186 ALA A N 1
ATOM 1509 C CA . ALA A 1 186 ? 21.411 8.755 5.074 1.00 91.00 186 ALA A CA 1
ATOM 1510 C C . ALA A 1 186 ? 21.681 7.602 4.087 1.00 91.00 186 ALA A C 1
ATOM 1512 O O . ALA A 1 186 ? 22.814 7.134 3.995 1.00 91.00 186 ALA A O 1
ATOM 1513 N N . THR A 1 187 ? 20.654 7.096 3.395 1.00 91.81 187 THR A N 1
ATOM 1514 C CA . THR A 1 187 ? 20.734 5.894 2.552 1.00 91.81 187 THR A CA 1
ATOM 1515 C C . THR A 1 187 ? 20.066 6.115 1.191 1.00 91.81 187 THR A C 1
ATOM 1517 O O . THR A 1 187 ? 20.592 6.854 0.365 1.00 91.81 187 THR A O 1
ATOM 1520 N N . CYS A 1 188 ? 18.922 5.476 0.936 1.00 94.12 188 CYS A N 1
ATOM 1521 C CA . CYS A 1 188 ? 18.095 5.677 -0.247 1.00 94.12 188 CYS A CA 1
ATOM 1522 C C . CYS A 1 188 ? 16.607 5.665 0.132 1.00 94.12 188 CYS A C 1
ATOM 1524 O O . CYS A 1 188 ? 16.193 5.005 1.092 1.00 94.12 188 CYS A O 1
ATOM 1526 N N . GLY A 1 189 ? 15.774 6.357 -0.650 1.00 95.88 189 GLY A N 1
ATOM 1527 C CA . GLY A 1 189 ? 14.332 6.412 -0.394 1.00 95.88 189 GLY A CA 1
ATOM 1528 C C . GLY A 1 189 ? 13.653 5.043 -0.486 1.00 95.88 189 GLY A C 1
ATOM 1529 O O . GLY A 1 189 ? 12.750 4.731 0.292 1.00 95.88 189 GLY A O 1
ATOM 1530 N N . ALA A 1 190 ? 14.125 4.181 -1.390 1.00 96.75 190 ALA A N 1
ATOM 1531 C CA . ALA A 1 190 ? 13.603 2.833 -1.578 1.00 96.75 190 ALA A CA 1
ATOM 1532 C C . ALA A 1 190 ? 13.749 1.965 -0.317 1.00 96.75 190 ALA A C 1
ATOM 1534 O O . ALA A 1 190 ? 12.851 1.169 -0.023 1.00 96.75 190 ALA A O 1
ATOM 1535 N N . LEU A 1 191 ? 14.828 2.139 0.458 1.00 95.88 191 LEU A N 1
ATOM 1536 C CA . LEU A 1 191 ? 15.004 1.448 1.737 1.00 95.88 191 LEU A CA 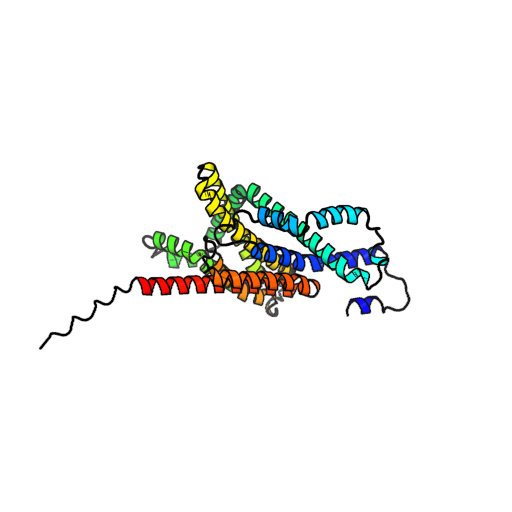1
ATOM 1537 C C . LEU A 1 191 ? 13.949 1.906 2.751 1.00 95.88 191 LEU A C 1
ATOM 1539 O O . LEU A 1 191 ? 13.285 1.063 3.351 1.00 95.88 191 LEU A O 1
ATOM 1543 N N . GLY A 1 192 ? 13.736 3.218 2.892 1.00 96.12 192 GLY A N 1
ATOM 1544 C CA . GLY A 1 192 ? 12.708 3.774 3.777 1.00 96.12 192 GLY A CA 1
ATOM 1545 C C . GLY A 1 192 ? 11.304 3.275 3.448 1.00 96.12 192 GLY A C 1
ATOM 1546 O O . GLY A 1 192 ? 10.594 2.782 4.325 1.00 96.12 192 GLY A O 1
ATOM 1547 N N . ILE A 1 193 ? 10.924 3.318 2.167 1.00 97.31 193 ILE A N 1
ATOM 1548 C CA . ILE A 1 193 ? 9.633 2.802 1.687 1.00 97.31 193 ILE A CA 1
ATOM 1549 C C . ILE A 1 193 ? 9.505 1.295 1.975 1.00 97.31 193 ILE A C 1
ATOM 1551 O O . ILE A 1 193 ? 8.438 0.835 2.385 1.00 97.31 193 ILE A O 1
ATOM 1555 N N . SER A 1 194 ? 10.577 0.517 1.796 1.00 97.12 194 SER A N 1
ATOM 1556 C CA . SER A 1 194 ? 10.584 -0.926 2.085 1.00 97.12 194 SER A CA 1
ATOM 1557 C C . SER A 1 194 ? 10.414 -1.221 3.576 1.00 97.12 194 SER A C 1
ATOM 1559 O O . SER A 1 194 ? 9.637 -2.099 3.943 1.00 97.12 194 SER A O 1
ATOM 1561 N N . LEU A 1 195 ? 11.090 -0.465 4.445 1.00 95.19 195 LEU A N 1
ATOM 1562 C CA . LEU A 1 195 ? 10.984 -0.631 5.894 1.00 95.19 195 LEU A CA 1
ATOM 1563 C C . LEU A 1 195 ? 9.584 -0.299 6.408 1.00 95.19 195 LEU A C 1
ATOM 1565 O O . LEU A 1 195 ? 9.051 -1.053 7.219 1.00 95.19 195 LEU A O 1
ATOM 1569 N N . VAL A 1 196 ? 8.941 0.754 5.888 1.00 94.62 196 VAL A N 1
ATOM 1570 C CA . VAL A 1 196 ? 7.533 1.018 6.223 1.00 94.62 196 VAL A CA 1
ATOM 1571 C C . VAL A 1 196 ? 6.646 -0.152 5.811 1.00 94.62 196 VAL A C 1
ATOM 1573 O O . VAL A 1 196 ? 5.774 -0.525 6.588 1.00 94.62 196 VAL A O 1
ATOM 1576 N N . ALA A 1 197 ? 6.866 -0.760 4.640 1.00 95.00 197 ALA A N 1
ATOM 1577 C CA . ALA A 1 197 ? 6.075 -1.911 4.205 1.00 95.00 197 ALA A CA 1
ATOM 1578 C C . ALA A 1 197 ? 6.168 -3.069 5.214 1.00 95.00 197 ALA A C 1
ATOM 1580 O O . ALA A 1 197 ? 5.151 -3.662 5.570 1.00 95.00 197 ALA A O 1
ATOM 1581 N N . VAL A 1 198 ? 7.371 -3.339 5.736 1.00 91.81 198 VAL A N 1
ATOM 1582 C CA . VAL A 1 198 ? 7.587 -4.335 6.798 1.00 91.81 198 VAL A CA 1
ATOM 1583 C C . VAL A 1 198 ? 6.853 -3.937 8.079 1.00 91.81 198 VAL A C 1
ATOM 1585 O O . VAL A 1 198 ? 6.130 -4.754 8.644 1.00 91.81 198 VAL A O 1
ATOM 1588 N N . CYS A 1 199 ? 6.974 -2.686 8.529 1.00 90.44 199 CYS A N 1
ATOM 1589 C CA . CYS A 1 199 ? 6.254 -2.223 9.715 1.00 90.44 199 CYS A CA 1
ATOM 1590 C C . CYS A 1 199 ? 4.725 -2.337 9.530 1.00 90.44 199 CYS A C 1
ATOM 1592 O O . CYS A 1 199 ? 4.012 -2.696 10.465 1.00 90.44 199 CYS A O 1
ATOM 1594 N N . TYR A 1 200 ? 4.209 -2.033 8.336 1.00 91.31 200 TYR A N 1
ATOM 1595 C CA . TYR A 1 200 ? 2.779 -2.092 8.026 1.00 91.31 200 TYR A CA 1
ATOM 1596 C C . TYR A 1 200 ? 2.277 -3.542 8.011 1.00 91.31 200 TYR A C 1
ATOM 1598 O O . TYR A 1 200 ? 1.173 -3.819 8.475 1.00 91.31 200 TYR A O 1
ATOM 1606 N N . LEU A 1 201 ? 3.107 -4.484 7.552 1.00 90.44 201 LEU A N 1
ATOM 1607 C CA . LEU A 1 201 ? 2.830 -5.917 7.651 1.00 90.44 201 LEU A CA 1
ATOM 1608 C C . LEU A 1 201 ? 2.734 -6.375 9.115 1.00 90.44 201 LEU A C 1
ATOM 1610 O O . LEU A 1 201 ? 1.806 -7.097 9.467 1.00 90.44 201 LEU A O 1
ATOM 1614 N N . VAL A 1 202 ? 3.637 -5.908 9.984 1.00 87.69 202 VAL A N 1
ATOM 1615 C CA . VAL A 1 202 ? 3.562 -6.183 11.432 1.00 87.69 202 VAL A CA 1
ATOM 1616 C C . VAL A 1 202 ? 2.268 -5.628 12.026 1.00 87.69 202 VAL A C 1
ATOM 1618 O O . VAL A 1 202 ? 1.597 -6.323 12.786 1.00 87.69 202 VAL A O 1
ATOM 1621 N N . LYS A 1 203 ? 1.873 -4.408 11.637 1.00 89.06 203 LYS A N 1
ATOM 1622 C CA . LYS A 1 203 ? 0.582 -3.831 12.035 1.00 89.06 203 LYS A CA 1
ATOM 1623 C C . LYS A 1 203 ? -0.589 -4.719 11.597 1.00 89.06 203 LYS A C 1
ATOM 1625 O O . LYS A 1 203 ? -1.505 -4.933 12.384 1.00 89.06 203 LYS A O 1
ATOM 1630 N N . LEU A 1 204 ? -0.564 -5.246 10.371 1.00 90.31 204 LEU A N 1
ATOM 1631 C CA . LEU A 1 204 ? -1.607 -6.150 9.881 1.00 90.31 204 LEU A CA 1
ATOM 1632 C C . LEU A 1 204 ? -1.687 -7.449 10.682 1.00 90.31 204 LEU A C 1
ATOM 1634 O O . LEU A 1 204 ? -2.796 -7.881 10.984 1.00 90.31 204 LEU A O 1
ATOM 1638 N N . PHE A 1 205 ? -0.551 -8.048 11.053 1.00 87.69 205 PHE A N 1
ATOM 1639 C CA . PHE A 1 205 ? -0.557 -9.230 11.920 1.00 87.69 205 PHE A CA 1
ATOM 1640 C C . PHE A 1 205 ? -1.195 -8.931 13.272 1.00 87.69 205 PHE A C 1
ATOM 1642 O O . PHE A 1 205 ? -2.032 -9.709 13.709 1.00 87.69 205 PHE A O 1
ATOM 1649 N N . LYS A 1 206 ? -0.872 -7.783 13.878 1.00 87.62 206 LYS A N 1
ATOM 1650 C CA . LYS A 1 206 ? -1.476 -7.371 15.147 1.00 87.62 206 LYS A CA 1
ATOM 1651 C C . LYS A 1 206 ? -2.996 -7.196 15.038 1.00 87.62 206 LYS A C 1
ATOM 1653 O O . LYS A 1 206 ? -3.729 -7.801 15.805 1.00 87.62 206 LYS A O 1
ATOM 1658 N N . ILE A 1 207 ? -3.477 -6.452 14.036 1.00 89.00 207 ILE A N 1
ATOM 1659 C CA . ILE A 1 207 ? -4.926 -6.264 13.817 1.00 89.00 207 ILE A CA 1
ATOM 1660 C C . ILE A 1 207 ? -5.630 -7.612 13.588 1.00 89.00 207 ILE A C 1
ATOM 1662 O O . ILE A 1 207 ? -6.765 -7.812 14.017 1.00 89.00 207 ILE A O 1
ATOM 1666 N N . TYR A 1 208 ? -4.973 -8.542 12.892 1.00 88.56 208 TYR A N 1
ATOM 1667 C CA . TYR A 1 208 ? -5.508 -9.881 12.662 1.00 88.56 208 TYR A CA 1
ATOM 1668 C C . TYR A 1 208 ? -5.524 -10.744 13.934 1.00 88.56 208 TYR A C 1
ATOM 1670 O O . TYR A 1 208 ? -6.478 -11.489 14.147 1.00 88.56 208 TYR A O 1
ATOM 1678 N N . GLU A 1 209 ? -4.501 -10.644 14.783 1.00 87.25 209 GLU A N 1
ATOM 1679 C CA . GLU A 1 209 ? -4.452 -11.301 16.093 1.00 87.25 209 GLU A CA 1
ATOM 1680 C C . GLU A 1 209 ? -5.600 -10.815 16.989 1.00 87.25 209 GLU A C 1
ATOM 1682 O O . GLU A 1 209 ? -6.359 -11.641 17.495 1.00 87.25 209 GLU A O 1
ATOM 1687 N N . ASP A 1 210 ? -5.818 -9.497 17.065 1.00 87.25 210 ASP A N 1
ATOM 1688 C CA . ASP A 1 210 ? -6.934 -8.895 17.807 1.00 87.25 210 ASP A CA 1
ATOM 1689 C C . ASP A 1 210 ? -8.297 -9.413 17.294 1.00 87.25 210 ASP A C 1
ATOM 1691 O O . ASP A 1 210 ? -9.193 -9.758 18.071 1.00 87.25 210 ASP A O 1
ATOM 1695 N N . LEU A 1 211 ? -8.443 -9.546 15.968 1.00 87.06 211 LEU A N 1
ATOM 1696 C CA . LEU A 1 211 ? -9.638 -10.115 15.339 1.00 87.06 211 LEU A CA 1
ATOM 1697 C C . LEU A 1 211 ? -9.849 -11.590 15.724 1.00 87.06 211 LEU A C 1
ATOM 1699 O O . LEU A 1 211 ? -10.982 -12.008 15.981 1.00 87.06 211 LEU A O 1
ATOM 1703 N N . LEU A 1 212 ? -8.775 -12.384 15.749 1.00 86.19 212 LEU A N 1
ATOM 1704 C CA . LEU A 1 212 ? -8.828 -13.796 16.125 1.00 86.19 212 LEU A CA 1
ATOM 1705 C C . LEU A 1 212 ? -9.196 -13.956 17.603 1.00 86.19 212 LEU A C 1
ATOM 1707 O O . LEU A 1 212 ? -10.011 -14.815 17.937 1.00 86.19 212 LEU A O 1
ATOM 1711 N N . GLU A 1 213 ? -8.652 -13.112 18.480 1.00 87.69 213 GLU A N 1
ATOM 1712 C CA . GLU A 1 213 ? -9.010 -13.101 19.896 1.00 87.69 213 GLU A CA 1
ATOM 1713 C C . GLU A 1 213 ? -10.494 -12.804 20.123 1.00 87.69 213 GLU A C 1
ATOM 1715 O O . GLU A 1 213 ? -11.142 -13.476 20.930 1.00 87.69 213 GLU A O 1
ATOM 1720 N N . ASP A 1 214 ? -11.053 -11.819 19.419 1.00 86.94 214 ASP A N 1
ATOM 1721 C CA . ASP A 1 214 ? -12.475 -11.491 19.523 1.00 86.94 214 ASP A CA 1
ATOM 1722 C C . ASP A 1 214 ? -13.370 -12.621 18.995 1.00 86.94 214 ASP A C 1
ATOM 1724 O O . ASP A 1 214 ? -14.422 -12.905 19.583 1.00 86.94 214 ASP A O 1
ATOM 1728 N N . LEU A 1 215 ? -12.930 -13.320 17.942 1.00 84.81 215 LEU A N 1
ATOM 1729 C CA . LEU A 1 215 ? -13.606 -14.506 17.418 1.00 84.81 215 LEU A CA 1
ATOM 1730 C C . LEU A 1 215 ? -13.588 -15.652 18.440 1.00 84.81 215 LEU A C 1
ATOM 1732 O O . LEU A 1 215 ? -14.632 -16.253 18.699 1.00 84.81 215 LEU A O 1
ATOM 1736 N N . LEU A 1 216 ? -12.439 -15.916 19.071 1.00 87.62 216 LEU A N 1
ATOM 1737 C CA . LEU A 1 216 ? -12.295 -16.941 20.112 1.00 87.62 216 LEU A CA 1
ATOM 1738 C C . LEU A 1 216 ? -13.127 -16.625 21.360 1.00 87.62 216 LEU A C 1
ATOM 1740 O O . LEU A 1 216 ? -13.704 -17.526 21.965 1.00 87.62 216 LEU A O 1
ATOM 1744 N N . LYS A 1 217 ? -13.246 -15.343 21.719 1.00 90.88 217 LYS A N 1
ATOM 1745 C CA . LYS A 1 217 ? -14.097 -14.864 22.821 1.00 90.88 217 LYS A CA 1
ATOM 1746 C C . LYS A 1 217 ? -15.588 -14.813 22.448 1.00 90.88 217 LYS A C 1
ATOM 1748 O O . LYS A 1 217 ? -16.386 -14.322 23.245 1.00 90.88 217 LYS A O 1
ATOM 1753 N N . ALA A 1 218 ? -15.970 -15.290 21.259 1.00 87.75 218 ALA A N 1
ATOM 1754 C CA . ALA A 1 218 ? -17.334 -15.278 20.728 1.00 87.75 218 ALA A CA 1
ATOM 1755 C C . ALA A 1 218 ? -17.990 -13.880 20.695 1.00 87.75 218 ALA A C 1
ATOM 1757 O O . ALA A 1 218 ? -19.216 -13.747 20.747 1.00 87.75 218 ALA A O 1
ATOM 1758 N N . LYS A 1 219 ? -17.192 -12.812 20.563 1.00 85.56 219 LYS A N 1
ATOM 1759 C CA . LYS A 1 219 ? -17.677 -11.426 20.484 1.00 85.56 219 LYS A CA 1
ATOM 1760 C C . LYS A 1 219 ? -18.082 -11.068 19.052 1.00 85.56 219 LYS A C 1
ATOM 1762 O O . LYS A 1 219 ? -17.496 -10.197 18.417 1.00 85.56 219 LYS A O 1
ATOM 1767 N N . ILE A 1 220 ? -19.119 -11.735 18.542 1.00 81.69 220 ILE A N 1
ATOM 1768 C CA . ILE A 1 220 ? -19.582 -11.601 17.146 1.00 81.69 220 ILE A CA 1
ATOM 1769 C C . ILE A 1 220 ? -19.926 -10.144 16.784 1.00 81.69 220 ILE A C 1
ATOM 1771 O O . ILE A 1 220 ? -19.674 -9.720 15.657 1.00 81.69 220 ILE A O 1
ATOM 1775 N N . ALA A 1 221 ? -20.458 -9.363 17.732 1.00 78.69 221 ALA A N 1
ATOM 1776 C CA . ALA A 1 221 ? -20.761 -7.946 17.515 1.00 78.69 221 ALA A CA 1
ATOM 1777 C C . ALA A 1 221 ? -19.500 -7.125 17.180 1.00 78.69 221 ALA A C 1
ATOM 1779 O O . ALA A 1 221 ? -19.499 -6.390 16.197 1.00 78.69 221 ALA A O 1
ATOM 1780 N N . ASN A 1 222 ? -18.407 -7.337 17.921 1.00 78.19 222 ASN A N 1
ATOM 1781 C CA . ASN A 1 222 ? -17.134 -6.638 17.713 1.00 78.19 222 ASN A CA 1
ATOM 1782 C C . ASN A 1 222 ? -16.460 -7.034 16.394 1.00 78.19 222 ASN A C 1
ATOM 1784 O O . ASN A 1 222 ? -15.722 -6.246 15.808 1.00 78.19 222 ASN A O 1
ATOM 1788 N N . LEU A 1 223 ? -16.735 -8.246 15.900 1.00 77.62 223 LEU A N 1
ATOM 1789 C CA . LEU A 1 223 ? -16.158 -8.744 14.657 1.00 77.62 223 LEU A CA 1
ATOM 1790 C C . LEU A 1 223 ? -16.508 -7.813 13.488 1.00 77.62 223 LEU A C 1
ATOM 1792 O O . LEU A 1 223 ? -15.625 -7.386 12.752 1.00 77.62 223 LEU A O 1
ATOM 1796 N N . LYS A 1 224 ? -17.786 -7.439 13.341 1.00 77.62 224 LYS A N 1
ATOM 1797 C CA . LYS A 1 224 ? -18.234 -6.572 12.240 1.00 77.62 224 LYS A CA 1
ATOM 1798 C C . LYS A 1 224 ? -17.503 -5.226 12.2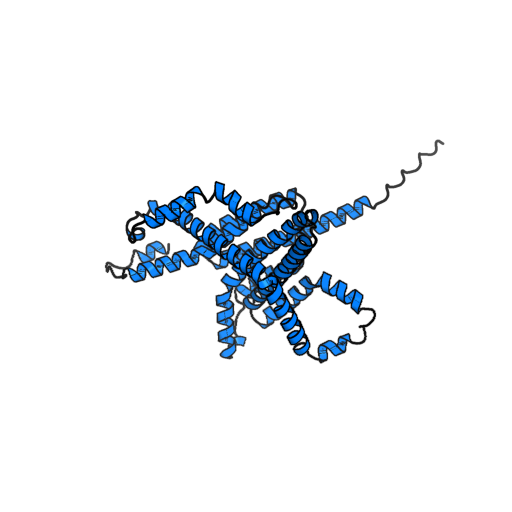40 1.00 77.62 224 LYS A C 1
ATOM 1800 O O . LYS A 1 224 ? -17.113 -4.758 11.168 1.00 77.62 224 LYS A O 1
ATOM 1805 N N . ASP A 1 225 ? -17.299 -4.654 13.420 1.00 78.56 225 ASP A N 1
ATOM 1806 C CA . ASP A 1 225 ? -16.660 -3.351 13.587 1.00 78.56 225 ASP A CA 1
ATOM 1807 C C . ASP A 1 225 ? -15.153 -3.427 13.284 1.00 78.56 225 ASP A C 1
ATOM 1809 O O . ASP A 1 225 ? -14.611 -2.544 12.618 1.00 78.56 225 ASP A O 1
ATOM 1813 N N . ASN A 1 226 ? -14.498 -4.537 13.644 1.00 80.31 226 ASN A N 1
ATOM 1814 C CA . ASN A 1 226 ? -13.070 -4.769 13.393 1.00 80.31 226 ASN A CA 1
ATOM 1815 C C . ASN A 1 226 ? -12.749 -5.184 11.942 1.00 80.31 226 ASN A C 1
ATOM 1817 O O . ASN A 1 226 ? -11.627 -4.974 11.470 1.00 80.31 226 ASN A O 1
ATOM 1821 N N . LEU A 1 227 ? -13.723 -5.709 11.180 1.00 82.44 227 LEU A N 1
ATOM 1822 C CA . LEU A 1 227 ? -13.526 -6.033 9.756 1.00 82.44 227 LEU A CA 1
ATOM 1823 C C . LEU A 1 227 ? -13.315 -4.787 8.880 1.00 82.44 227 LEU A C 1
ATOM 1825 O O . LEU A 1 227 ? -12.765 -4.890 7.780 1.00 82.44 227 LEU A O 1
ATOM 1829 N N . SER A 1 228 ? -13.761 -3.615 9.334 1.00 84.56 228 SER A N 1
ATOM 1830 C CA . SER A 1 228 ? -13.626 -2.373 8.576 1.00 84.56 228 SER A CA 1
ATOM 1831 C C . SER A 1 228 ? -12.172 -1.859 8.550 1.00 84.56 228 SER A C 1
ATOM 1833 O O . SER A 1 228 ? -11.586 -1.786 7.459 1.00 84.56 228 SER A O 1
ATOM 1835 N N . PRO A 1 229 ? -11.522 -1.637 9.712 1.00 86.25 229 PRO A N 1
ATOM 1836 C CA . PRO A 1 229 ? -10.108 -1.271 9.793 1.00 86.25 229 PRO A CA 1
ATOM 1837 C C . PRO A 1 229 ? -9.160 -2.239 9.089 1.00 86.25 229 PRO A C 1
ATOM 1839 O O . PRO A 1 229 ? -8.264 -1.800 8.365 1.00 86.25 229 PRO A O 1
ATOM 1842 N N . ILE A 1 230 ? -9.353 -3.553 9.255 1.00 88.75 230 ILE A N 1
ATOM 1843 C CA . ILE A 1 230 ? -8.447 -4.544 8.658 1.00 88.75 230 ILE A CA 1
ATOM 1844 C C . ILE A 1 230 ? -8.472 -4.479 7.129 1.00 88.75 230 ILE A C 1
ATOM 1846 O O . ILE A 1 230 ? -7.420 -4.502 6.498 1.00 88.75 230 ILE A O 1
ATOM 1850 N N . ASN A 1 231 ? -9.649 -4.308 6.519 1.00 88.50 231 ASN A N 1
ATOM 1851 C CA . ASN A 1 231 ? -9.784 -4.201 5.067 1.00 88.50 231 ASN A CA 1
ATOM 1852 C C . ASN A 1 231 ? -9.200 -2.890 4.523 1.00 88.50 231 ASN A C 1
ATOM 1854 O O . ASN A 1 231 ? -8.634 -2.882 3.426 1.00 88.50 231 ASN A O 1
ATOM 1858 N N . PHE A 1 232 ? -9.296 -1.796 5.284 1.00 89.38 232 PHE A N 1
ATOM 1859 C CA . PHE A 1 232 ? -8.634 -0.535 4.949 1.00 89.38 232 PHE A CA 1
ATOM 1860 C C . PHE A 1 232 ? -7.115 -0.662 4.975 1.00 89.38 232 PHE A C 1
ATOM 1862 O O . PHE A 1 232 ? -6.447 -0.389 3.975 1.00 89.38 232 PHE A O 1
ATOM 1869 N N . HIS A 1 233 ? -6.567 -1.123 6.098 1.00 91.62 233 HIS A N 1
ATOM 1870 C CA . HIS A 1 233 ? -5.129 -1.298 6.254 1.00 91.62 233 HIS A CA 1
ATOM 1871 C C . HIS A 1 233 ? -4.575 -2.324 5.268 1.00 91.62 233 HIS A C 1
ATOM 1873 O O . HIS A 1 233 ? -3.485 -2.128 4.738 1.00 91.62 233 HIS A O 1
ATOM 1879 N N . PHE A 1 234 ? -5.336 -3.367 4.943 1.00 91.81 234 PHE A N 1
ATOM 1880 C CA . PHE A 1 234 ? -4.946 -4.326 3.920 1.00 91.81 234 PHE A CA 1
ATOM 1881 C C . PHE A 1 234 ? -4.838 -3.673 2.534 1.00 91.81 234 PHE A C 1
ATOM 1883 O O . PHE A 1 234 ? -3.826 -3.838 1.856 1.00 91.81 234 PHE A O 1
ATOM 1890 N N . GLY A 1 235 ? -5.826 -2.865 2.128 1.00 92.00 235 GLY A N 1
ATOM 1891 C CA . GLY A 1 235 ? -5.769 -2.109 0.871 1.00 92.00 235 GLY A CA 1
ATOM 1892 C C . GLY A 1 235 ? -4.578 -1.144 0.812 1.00 92.00 235 GLY A C 1
ATOM 1893 O O . GLY A 1 235 ? -3.839 -1.124 -0.174 1.00 92.00 235 GLY A O 1
ATOM 1894 N N . CYS A 1 236 ? -4.335 -0.407 1.900 1.00 93.94 236 CYS A N 1
ATOM 1895 C CA . CYS A 1 236 ? -3.165 0.459 2.041 1.00 93.94 236 CYS A CA 1
ATOM 1896 C C . CYS A 1 236 ? -1.850 -0.328 1.937 1.00 93.94 236 CYS A C 1
ATOM 1898 O O . CYS A 1 236 ? -0.957 0.077 1.199 1.00 93.94 236 CYS A O 1
ATOM 1900 N N . PHE A 1 237 ? -1.730 -1.472 2.613 1.00 95.19 237 PHE A N 1
ATOM 1901 C CA . PHE A 1 237 ? -0.545 -2.325 2.522 1.00 95.19 237 PHE A CA 1
ATOM 1902 C C . PHE A 1 237 ? -0.292 -2.805 1.092 1.00 95.19 237 PHE A C 1
ATOM 1904 O O . PHE A 1 237 ? 0.842 -2.769 0.629 1.00 95.19 237 PHE A O 1
ATOM 1911 N N . MET A 1 238 ? -1.338 -3.196 0.364 1.00 93.88 238 MET A N 1
ATOM 1912 C CA . MET A 1 238 ? -1.227 -3.659 -1.022 1.00 93.88 238 MET A CA 1
ATOM 1913 C C . MET A 1 238 ? -0.756 -2.553 -1.974 1.00 93.88 238 MET A C 1
ATOM 1915 O O . MET A 1 238 ? 0.098 -2.794 -2.831 1.00 93.88 238 MET A O 1
ATOM 1919 N N . LEU A 1 239 ? -1.282 -1.335 -1.812 1.00 95.50 239 LEU A N 1
ATOM 1920 C CA . LEU A 1 239 ? -0.837 -0.161 -2.566 1.00 95.50 239 LEU A CA 1
ATOM 1921 C C . LEU A 1 239 ? 0.602 0.222 -2.209 1.00 95.50 239 LEU A C 1
ATOM 1923 O O . LEU A 1 239 ? 1.407 0.488 -3.100 1.00 95.50 239 LEU A O 1
ATOM 1927 N N . TRP A 1 240 ? 0.945 0.204 -0.922 1.00 97.12 240 TRP A N 1
ATOM 1928 C CA . TRP A 1 240 ? 2.298 0.488 -0.457 1.00 97.12 240 TRP A CA 1
ATOM 1929 C C . TRP A 1 240 ? 3.295 -0.549 -0.975 1.00 97.12 240 TRP A C 1
ATOM 1931 O O . TRP A 1 240 ? 4.332 -0.192 -1.524 1.00 97.12 240 TRP A O 1
ATOM 1941 N N . GLY A 1 241 ? 2.952 -1.834 -0.878 1.00 96.06 241 GLY A N 1
ATOM 1942 C CA . GLY A 1 241 ? 3.747 -2.944 -1.387 1.00 96.06 241 GLY A CA 1
ATOM 1943 C C . GLY A 1 241 ? 3.991 -2.842 -2.891 1.00 96.06 241 GLY A C 1
ATOM 1944 O O . GLY A 1 241 ? 5.091 -3.153 -3.344 1.00 96.06 241 GLY A O 1
ATOM 1945 N N . LEU A 1 242 ? 3.026 -2.326 -3.664 1.00 95.88 242 LEU A N 1
ATOM 1946 C CA . LEU A 1 242 ? 3.249 -2.012 -5.077 1.00 95.88 242 LEU A CA 1
ATOM 1947 C C . LEU A 1 242 ? 4.311 -0.923 -5.258 1.00 95.88 242 LEU A C 1
ATOM 1949 O O . LEU A 1 242 ? 5.213 -1.087 -6.078 1.00 95.88 242 LEU A O 1
ATOM 1953 N N . VAL A 1 243 ? 4.230 0.174 -4.497 1.00 97.50 243 VAL A N 1
ATOM 1954 C CA . VAL A 1 243 ? 5.240 1.246 -4.543 1.00 97.50 243 VAL A CA 1
ATOM 1955 C C . VAL A 1 243 ? 6.613 0.702 -4.148 1.00 97.50 243 VAL A C 1
ATOM 1957 O O . VAL A 1 243 ? 7.594 0.986 -4.836 1.00 97.50 243 VAL A O 1
ATOM 1960 N N . THR A 1 244 ? 6.695 -0.129 -3.107 1.00 97.25 244 THR A N 1
ATOM 1961 C CA . THR A 1 244 ? 7.926 -0.824 -2.714 1.00 97.25 244 THR A CA 1
ATOM 1962 C C . THR A 1 244 ? 8.464 -1.673 -3.863 1.00 97.25 244 THR A C 1
ATOM 1964 O O . THR A 1 244 ? 9.613 -1.494 -4.255 1.00 97.25 244 THR A O 1
ATOM 1967 N N . ALA A 1 245 ? 7.636 -2.538 -4.459 1.00 95.56 245 ALA A N 1
ATOM 1968 C CA . ALA A 1 245 ? 8.034 -3.429 -5.548 1.00 95.56 245 ALA A CA 1
ATOM 1969 C C . ALA A 1 245 ? 8.570 -2.666 -6.769 1.00 95.56 245 ALA A C 1
ATOM 1971 O O . ALA A 1 245 ? 9.587 -3.053 -7.345 1.00 95.56 245 ALA A O 1
ATOM 1972 N N . LEU A 1 246 ? 7.933 -1.546 -7.124 1.00 95.38 246 LEU A N 1
ATOM 1973 C CA . LEU A 1 246 ? 8.380 -0.667 -8.207 1.00 95.38 246 LEU A CA 1
ATOM 1974 C C . LEU A 1 246 ? 9.738 -0.004 -7.924 1.00 95.38 246 LEU A C 1
ATOM 1976 O O . LEU A 1 246 ? 10.451 0.329 -8.868 1.00 95.38 246 LEU A O 1
ATOM 1980 N N . ASN A 1 247 ? 10.110 0.160 -6.651 1.00 96.69 247 ASN A N 1
ATOM 1981 C CA . ASN A 1 247 ? 11.371 0.769 -6.222 1.00 96.69 247 ASN A CA 1
ATOM 1982 C C . ASN A 1 247 ? 12.447 -0.256 -5.800 1.00 96.69 247 ASN A C 1
ATOM 1984 O O . ASN A 1 247 ? 13.571 0.145 -5.501 1.00 96.69 247 ASN A O 1
ATOM 1988 N N . ILE A 1 248 ? 12.171 -1.569 -5.840 1.00 95.69 248 ILE A N 1
ATOM 1989 C CA . ILE A 1 248 ? 13.184 -2.615 -5.583 1.00 95.69 248 ILE A CA 1
ATOM 1990 C C . ILE A 1 248 ? 14.420 -2.465 -6.486 1.00 95.69 248 ILE A C 1
ATOM 1992 O O . ILE A 1 248 ? 15.528 -2.590 -5.969 1.00 95.69 248 ILE A O 1
ATOM 1996 N N . PRO A 1 249 ? 14.308 -2.175 -7.801 1.00 94.56 249 PRO A N 1
ATOM 1997 C CA . PRO A 1 249 ? 15.493 -1.999 -8.640 1.00 94.56 249 PRO A CA 1
ATOM 1998 C C . PRO A 1 249 ? 16.410 -0.867 -8.164 1.00 94.56 249 PRO A C 1
ATOM 2000 O O . PRO A 1 249 ? 17.627 -1.022 -8.215 1.00 94.56 249 PRO A O 1
ATOM 2003 N N . ALA A 1 250 ? 15.836 0.234 -7.665 1.00 93.38 250 ALA A N 1
ATOM 2004 C CA . ALA A 1 250 ? 16.598 1.350 -7.109 1.00 93.38 250 ALA A CA 1
ATOM 2005 C C . ALA A 1 250 ? 17.323 0.941 -5.818 1.00 93.38 250 ALA A C 1
ATOM 2007 O O . ALA A 1 250 ? 18.514 1.201 -5.671 1.00 93.38 250 ALA A O 1
ATOM 2008 N N . LEU A 1 251 ? 16.642 0.198 -4.937 1.00 95.00 251 LEU A N 1
ATOM 2009 C CA . LEU A 1 251 ? 17.266 -0.380 -3.746 1.00 95.00 251 LEU A CA 1
ATOM 2010 C C . LEU A 1 251 ? 18.427 -1.314 -4.116 1.00 95.00 251 LEU A C 1
ATOM 2012 O O . LEU A 1 251 ? 19.520 -1.187 -3.572 1.00 95.00 251 LEU A O 1
ATOM 2016 N N . LEU A 1 252 ? 18.217 -2.231 -5.065 1.00 94.38 252 LEU A N 1
ATOM 2017 C CA . LEU A 1 252 ? 19.250 -3.167 -5.512 1.00 94.38 252 LEU A CA 1
ATOM 2018 C C . LEU A 1 252 ? 20.450 -2.444 -6.131 1.00 94.38 252 LEU A C 1
ATOM 2020 O O . LEU A 1 252 ? 21.586 -2.839 -5.877 1.00 94.38 252 LEU A O 1
ATOM 2024 N N . HIS A 1 253 ? 20.211 -1.390 -6.912 1.00 92.62 253 HIS A N 1
ATOM 2025 C CA . HIS A 1 253 ? 21.273 -0.552 -7.463 1.00 92.62 253 HIS A CA 1
ATOM 2026 C C . HIS A 1 253 ? 22.114 0.074 -6.347 1.00 92.62 253 HIS A C 1
ATOM 2028 O O . HIS A 1 253 ? 23.317 -0.166 -6.282 1.00 92.62 253 HIS A O 1
ATOM 2034 N N . TRP A 1 254 ? 21.463 0.764 -5.409 1.00 92.75 254 TRP A N 1
ATOM 2035 C CA . TRP A 1 254 ? 22.131 1.398 -4.275 1.00 92.75 254 TRP A CA 1
ATOM 2036 C C . TRP A 1 254 ? 22.928 0.393 -3.427 1.00 92.75 254 TRP A C 1
ATOM 2038 O O . TRP A 1 254 ? 24.085 0.636 -3.094 1.00 92.75 254 TRP A O 1
ATOM 2048 N N . THR A 1 255 ? 22.368 -0.792 -3.144 1.00 92.25 255 THR A N 1
ATOM 2049 C CA . THR A 1 255 ? 23.089 -1.824 -2.371 1.00 92.25 255 THR A CA 1
ATOM 2050 C C . THR A 1 255 ? 24.351 -2.342 -3.060 1.00 92.25 255 THR A C 1
ATOM 2052 O O . THR A 1 255 ? 25.282 -2.761 -2.377 1.00 92.25 255 THR A O 1
ATOM 2055 N N . ARG A 1 256 ? 24.408 -2.323 -4.399 1.00 91.94 256 ARG A N 1
ATOM 2056 C CA . ARG A 1 256 ? 25.610 -2.720 -5.146 1.00 91.94 256 ARG A CA 1
ATOM 2057 C C . ARG A 1 256 ? 26.683 -1.642 -5.085 1.00 91.94 256 ARG A C 1
ATOM 2059 O O . ARG A 1 256 ? 27.851 -1.976 -4.913 1.00 91.94 256 ARG A O 1
ATOM 2066 N N . GLU A 1 257 ? 26.284 -0.378 -5.176 1.00 90.38 257 GLU A N 1
ATOM 2067 C CA . GLU A 1 257 ? 27.209 0.759 -5.128 1.00 90.38 257 GLU A CA 1
ATOM 2068 C C . GLU A 1 257 ? 27.788 1.010 -3.732 1.00 90.38 257 GLU A C 1
ATOM 2070 O O . GLU A 1 257 ? 28.923 1.469 -3.604 1.00 90.38 257 GLU A O 1
ATOM 2075 N N . LEU A 1 258 ? 27.073 0.621 -2.670 1.00 86.06 258 LEU A N 1
ATOM 2076 C CA .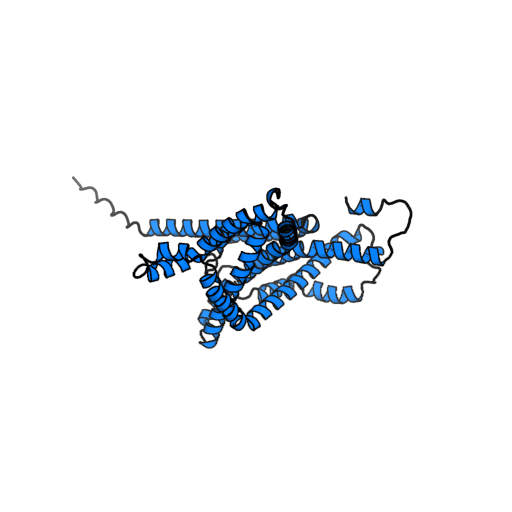 LEU A 1 258 ? 27.630 0.619 -1.315 1.00 86.06 258 LEU A CA 1
ATOM 2077 C C . LEU A 1 258 ? 28.929 -0.194 -1.209 1.00 86.06 258 LEU A C 1
ATOM 2079 O O . LEU A 1 258 ? 29.823 0.171 -0.449 1.00 86.06 258 LEU A O 1
ATOM 2083 N N . GLY A 1 259 ? 29.038 -1.295 -1.959 1.00 84.88 259 GLY A N 1
ATOM 2084 C CA . GLY A 1 259 ? 30.220 -2.155 -1.945 1.00 84.88 259 GLY A CA 1
ATOM 2085 C C . GLY A 1 259 ? 31.408 -1.598 -2.732 1.00 84.88 259 GLY A C 1
ATOM 2086 O O . GLY A 1 259 ? 32.542 -1.985 -2.459 1.00 84.88 259 GLY A O 1
ATOM 2087 N N . SER A 1 260 ? 31.175 -0.699 -3.695 1.00 87.81 260 SER A N 1
ATOM 2088 C CA . SER A 1 260 ? 32.220 -0.150 -4.570 1.00 87.81 260 SER A CA 1
ATOM 2089 C C . SER A 1 260 ? 32.876 1.126 -4.038 1.00 87.81 260 SER A C 1
ATOM 2091 O O . SER A 1 260 ? 33.816 1.614 -4.658 1.00 87.81 260 SER A O 1
ATOM 2093 N N . GLY A 1 261 ? 32.410 1.676 -2.910 1.00 82.56 261 GLY A N 1
ATOM 2094 C CA . GLY A 1 261 ? 32.961 2.905 -2.321 1.00 82.56 261 GLY A CA 1
ATOM 2095 C C . GLY A 1 261 ? 32.636 4.187 -3.100 1.00 82.56 261 GLY A C 1
ATOM 2096 O O . GLY A 1 261 ? 33.108 5.254 -2.733 1.00 82.56 261 GLY A O 1
ATOM 2097 N N . SER A 1 262 ? 31.808 4.103 -4.144 1.00 77.31 262 SER A N 1
ATOM 2098 C CA . SER A 1 262 ? 31.394 5.226 -5.000 1.00 77.31 262 SER A CA 1
ATOM 2099 C C . SER A 1 262 ? 30.119 5.928 -4.514 1.00 77.31 262 SER A C 1
ATOM 2101 O O . SER A 1 262 ? 29.524 6.709 -5.249 1.00 77.31 262 SER A O 1
ATOM 2103 N N . ALA A 1 263 ? 29.668 5.632 -3.293 1.00 68.12 263 ALA A N 1
ATOM 2104 C CA . ALA A 1 263 ? 28.370 6.072 -2.790 1.00 68.12 263 ALA A CA 1
ATOM 2105 C C . ALA A 1 263 ? 28.265 7.598 -2.578 1.00 68.12 263 ALA A C 1
ATOM 2107 O O . ALA A 1 263 ? 27.152 8.122 -2.612 1.00 68.12 263 ALA A O 1
ATOM 2108 N N . GLU A 1 264 ? 29.385 8.312 -2.398 1.00 69.31 264 GLU A N 1
ATOM 2109 C CA . GLU A 1 264 ? 29.397 9.759 -2.109 1.00 69.31 264 GLU A CA 1
ATOM 2110 C C . GLU A 1 264 ? 28.886 1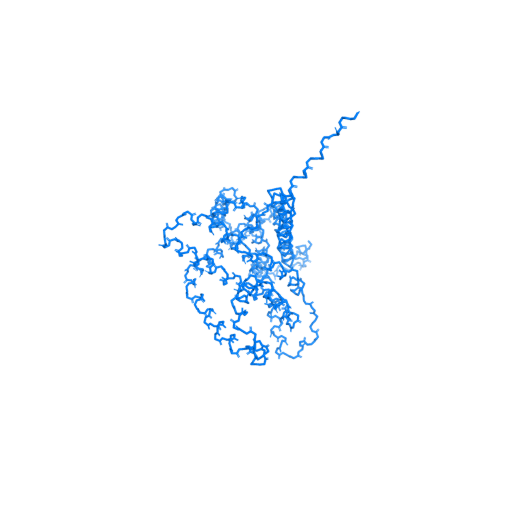0.640 -3.266 1.00 69.31 264 GLU A C 1
ATOM 2112 O O . GLU A 1 264 ? 28.343 11.709 -3.000 1.00 69.31 264 GLU A O 1
ATOM 2117 N N . ASP A 1 265 ? 28.949 10.178 -4.521 1.00 72.94 265 ASP A N 1
ATOM 2118 C CA . ASP A 1 265 ? 28.503 10.955 -5.695 1.00 72.94 265 ASP A CA 1
ATOM 2119 C C . ASP A 1 265 ? 27.058 10.645 -6.135 1.00 72.94 265 ASP A C 1
ATOM 2121 O O . ASP A 1 265 ? 26.573 11.149 -7.156 1.00 72.94 265 ASP A O 1
ATOM 2125 N N . THR A 1 266 ? 26.336 9.808 -5.384 1.00 71.75 266 THR A N 1
ATOM 2126 C CA . THR A 1 266 ? 25.010 9.339 -5.804 1.00 71.75 266 THR A CA 1
ATOM 2127 C C . THR A 1 266 ? 23.974 10.452 -5.637 1.00 71.75 266 THR A C 1
ATOM 2129 O O . THR A 1 266 ? 23.538 10.774 -4.530 1.00 71.75 266 THR A O 1
ATOM 2132 N N . GLN A 1 267 ? 23.557 11.053 -6.752 1.00 84.25 267 GLN A N 1
ATOM 2133 C CA . GLN A 1 267 ? 22.449 12.009 -6.777 1.00 84.25 267 GLN A CA 1
ATOM 2134 C C . GLN A 1 267 ? 21.158 11.367 -6.250 1.00 84.25 267 GLN A C 1
ATOM 2136 O O . GLN A 1 267 ? 20.949 10.160 -6.381 1.00 84.25 267 GLN A O 1
ATOM 2141 N N . TRP A 1 268 ? 20.269 12.186 -5.676 1.00 88.19 268 TRP A N 1
ATOM 2142 C CA . TRP A 1 268 ? 18.974 11.710 -5.193 1.00 88.19 268 TRP A CA 1
ATOM 2143 C C . TRP A 1 268 ? 18.193 11.044 -6.322 1.00 88.19 268 TRP A C 1
ATOM 2145 O O . TRP A 1 268 ? 17.935 11.641 -7.369 1.00 88.19 268 TRP A O 1
ATOM 2155 N N . ASP A 1 269 ? 17.799 9.800 -6.085 1.00 91.12 269 ASP A N 1
ATOM 2156 C CA . ASP A 1 269 ? 17.016 9.026 -7.025 1.00 91.12 269 ASP A CA 1
ATOM 2157 C C . ASP A 1 269 ? 15.518 9.348 -6.905 1.00 91.12 269 ASP A C 1
ATOM 2159 O O . ASP A 1 269 ? 15.042 10.034 -5.995 1.00 91.12 269 ASP A O 1
ATOM 2163 N N . LEU A 1 270 ? 14.730 8.824 -7.844 1.00 93.88 270 LEU A N 1
ATOM 2164 C CA . LEU A 1 270 ? 13.284 9.035 -7.857 1.00 93.88 270 LEU A CA 1
ATOM 2165 C C . LEU A 1 270 ? 12.596 8.499 -6.590 1.00 93.88 270 LEU A C 1
ATOM 2167 O O . LEU A 1 270 ? 11.573 9.040 -6.162 1.00 93.88 270 LEU A O 1
ATOM 2171 N N . SER A 1 271 ? 13.162 7.447 -5.989 1.00 96.00 271 SER A N 1
ATOM 2172 C CA . SER A 1 271 ? 12.621 6.833 -4.780 1.00 96.00 271 SER A CA 1
ATOM 2173 C C . SER A 1 271 ? 12.711 7.767 -3.573 1.00 96.00 271 SER A C 1
ATOM 2175 O O . SER A 1 271 ? 11.815 7.736 -2.730 1.00 96.00 271 SER A O 1
ATOM 2177 N N . MET A 1 272 ? 13.712 8.657 -3.517 1.00 96.56 272 MET A N 1
ATOM 2178 C CA . MET A 1 272 ? 13.821 9.684 -2.479 1.00 96.56 272 MET A CA 1
ATOM 2179 C C . MET A 1 272 ? 12.629 10.648 -2.491 1.00 96.56 272 MET A C 1
ATOM 2181 O O . MET A 1 272 ? 12.039 10.914 -1.446 1.00 96.56 272 MET A O 1
ATOM 2185 N N . TYR A 1 273 ? 12.204 11.125 -3.664 1.00 96.81 273 TYR A N 1
ATOM 2186 C CA . TYR A 1 273 ? 11.036 12.010 -3.767 1.00 96.81 273 TYR A CA 1
ATOM 2187 C C . TYR A 1 273 ? 9.745 11.311 -3.333 1.00 96.81 273 TYR A C 1
ATOM 2189 O O . TYR A 1 273 ? 8.940 11.889 -2.602 1.00 96.81 273 TYR A O 1
ATOM 2197 N N . LEU A 1 274 ? 9.559 10.052 -3.745 1.00 97.31 274 LEU A N 1
ATOM 2198 C CA . LEU A 1 274 ? 8.421 9.244 -3.303 1.00 97.31 274 LEU A CA 1
ATOM 2199 C C . LEU A 1 274 ? 8.447 9.053 -1.786 1.00 97.31 274 LEU A C 1
ATOM 2201 O O . LEU A 1 274 ? 7.424 9.225 -1.138 1.00 97.31 274 LEU A O 1
ATOM 2205 N N . CYS A 1 275 ? 9.616 8.757 -1.225 1.00 97.25 275 CYS A N 1
ATOM 2206 C CA . CYS A 1 275 ? 9.844 8.591 0.204 1.00 97.25 275 CYS A CA 1
ATOM 2207 C C . CYS A 1 275 ? 9.454 9.860 0.984 1.00 97.25 275 CYS A C 1
ATOM 2209 O O . CYS A 1 275 ? 8.639 9.791 1.903 1.00 97.25 275 CYS A O 1
ATOM 2211 N N . LEU A 1 276 ? 9.927 11.034 0.555 1.00 97.25 276 LEU A N 1
ATOM 2212 C CA . LEU A 1 276 ? 9.617 12.320 1.192 1.00 97.25 276 LEU A CA 1
ATOM 2213 C C . LEU A 1 276 ? 8.122 12.642 1.227 1.00 97.25 276 LEU A C 1
ATOM 2215 O O . LEU A 1 276 ? 7.633 13.189 2.212 1.00 97.25 276 LEU A O 1
ATOM 2219 N N . LEU A 1 277 ? 7.396 12.301 0.163 1.00 97.19 277 LEU A N 1
ATOM 2220 C CA . LEU A 1 277 ? 5.956 12.536 0.082 1.00 97.19 277 LEU A CA 1
ATOM 2221 C C . LEU A 1 277 ? 5.153 11.469 0.829 1.00 97.19 277 LEU A C 1
ATOM 2223 O O . LEU A 1 277 ? 4.122 11.773 1.424 1.00 97.19 277 LEU A O 1
ATOM 2227 N N . LEU A 1 278 ? 5.609 10.218 0.783 1.00 96.50 278 LEU A N 1
ATOM 2228 C CA . LEU A 1 278 ? 4.843 9.068 1.233 1.00 96.50 278 LEU A CA 1
ATOM 2229 C C . LEU A 1 278 ? 5.008 8.805 2.736 1.00 96.50 278 LEU A C 1
ATOM 2231 O O . LEU A 1 278 ? 4.012 8.526 3.399 1.00 96.50 278 LEU A O 1
ATOM 2235 N N . LEU A 1 279 ? 6.210 8.924 3.313 1.00 96.31 279 LEU A N 1
ATOM 2236 C CA . LEU A 1 279 ? 6.411 8.637 4.742 1.00 96.31 279 LEU A CA 1
ATOM 2237 C C . LEU A 1 279 ? 5.558 9.503 5.678 1.00 96.31 279 LEU A C 1
ATOM 2239 O O . LEU A 1 279 ? 4.925 8.927 6.561 1.00 96.31 279 LEU A O 1
ATOM 2243 N N . PRO A 1 280 ? 5.433 10.831 5.489 1.00 96.00 280 PRO A N 1
ATOM 2244 C CA . PRO A 1 280 ? 4.592 11.651 6.361 1.00 96.00 280 PRO A CA 1
ATOM 2245 C C . PRO A 1 280 ? 3.130 11.189 6.409 1.00 96.00 280 PRO A C 1
ATOM 2247 O O . PRO A 1 280 ? 2.464 11.339 7.433 1.00 96.00 280 PRO A O 1
ATOM 2250 N N . THR A 1 281 ? 2.628 10.575 5.329 1.00 95.88 281 THR A N 1
ATOM 2251 C CA . THR A 1 281 ? 1.256 10.045 5.284 1.00 95.88 281 THR A CA 1
ATOM 2252 C C . THR A 1 281 ? 1.060 8.877 6.246 1.00 95.88 281 THR A C 1
ATOM 2254 O O . THR A 1 281 ? -0.030 8.718 6.788 1.00 95.88 281 THR A O 1
ATOM 2257 N N . VAL A 1 282 ? 2.116 8.111 6.540 1.00 93.56 282 VAL A N 1
ATOM 2258 C CA . VAL A 1 282 ? 2.103 7.006 7.508 1.00 93.56 282 VAL A CA 1
ATOM 2259 C C . VAL A 1 282 ? 1.731 7.532 8.884 1.00 93.56 282 VAL A C 1
ATOM 2261 O O . VAL A 1 282 ? 0.858 6.967 9.527 1.00 93.56 282 VAL A O 1
ATOM 2264 N N . ALA A 1 283 ? 2.314 8.652 9.315 1.00 91.81 283 ALA A N 1
ATOM 2265 C CA . ALA A 1 283 ? 2.038 9.223 10.631 1.00 91.81 283 ALA A CA 1
ATOM 2266 C C . ALA A 1 283 ? 0.543 9.526 10.853 1.00 91.81 283 ALA A C 1
ATOM 2268 O O . ALA A 1 283 ? 0.057 9.454 11.980 1.00 91.81 283 ALA A O 1
ATOM 2269 N N . ILE A 1 284 ? -0.184 9.836 9.774 1.00 92.75 284 ILE A N 1
ATOM 2270 C CA . ILE A 1 284 ? -1.612 10.171 9.798 1.00 92.75 284 ILE A CA 1
ATOM 2271 C C . ILE A 1 284 ? -2.472 8.916 9.588 1.00 92.75 284 ILE A C 1
ATOM 2273 O O . ILE A 1 284 ? -3.397 8.658 10.354 1.00 92.75 284 ILE A O 1
ATOM 2277 N N . LEU A 1 285 ? -2.148 8.108 8.576 1.00 92.12 285 LEU A N 1
ATOM 2278 C CA . LEU A 1 285 ? -2.940 6.949 8.149 1.00 92.12 285 LEU A CA 1
ATOM 2279 C C . LEU A 1 285 ? -2.721 5.699 9.013 1.00 92.12 285 LEU A C 1
ATOM 2281 O O . LEU A 1 285 ? -3.452 4.719 8.884 1.00 92.12 285 LEU A O 1
ATOM 2285 N N . TRP A 1 286 ? -1.718 5.696 9.893 1.00 90.25 286 TRP A N 1
ATOM 2286 C CA . TRP A 1 286 ? -1.454 4.582 10.810 1.00 90.25 286 TRP A CA 1
ATOM 2287 C C . TRP A 1 286 ? -2.404 4.529 12.007 1.00 90.25 286 TRP A C 1
ATOM 2289 O O . TRP A 1 286 ? -2.259 3.653 12.854 1.00 90.25 286 TRP A O 1
ATOM 2299 N N . GLN A 1 287 ? -3.396 5.404 12.107 1.00 86.06 287 GLN A N 1
ATOM 2300 C CA . GLN A 1 287 ? -4.410 5.282 13.155 1.00 86.06 287 GLN A CA 1
ATOM 2301 C C . GLN A 1 287 ? -5.145 3.930 13.044 1.00 86.06 287 GLN A C 1
ATOM 2303 O O . GLN A 1 287 ? -5.215 3.351 11.961 1.00 86.06 287 GLN A O 1
ATOM 2308 N N . GLU A 1 288 ? -5.608 3.377 14.168 1.00 76.06 288 GLU A N 1
ATOM 2309 C CA . GLU A 1 288 ? -6.342 2.094 14.207 1.00 76.06 288 GLU A CA 1
ATOM 2310 C C . GLU A 1 288 ? -7.763 2.225 13.649 1.00 76.06 288 GLU A C 1
ATOM 2312 O O . GLU A 1 288 ? -8.362 1.255 13.196 1.00 76.06 288 GLU A O 1
ATOM 2317 N N . PHE A 1 289 ? -8.298 3.443 13.651 1.00 79.75 289 PHE A N 1
ATOM 2318 C CA . PHE A 1 289 ? -9.639 3.723 13.170 1.00 79.75 289 PHE A CA 1
ATOM 2319 C C . PHE A 1 289 ? -9.624 4.053 11.680 1.00 79.75 289 PHE A C 1
ATOM 2321 O O . PHE A 1 289 ? -8.781 4.821 11.206 1.00 79.75 289 PHE A O 1
ATOM 2328 N N . VAL A 1 290 ? -10.618 3.535 10.955 1.00 79.56 290 VAL A N 1
ATOM 2329 C CA . VAL A 1 290 ? -10.911 3.993 9.593 1.00 79.56 290 VAL A CA 1
ATOM 2330 C C . VAL A 1 290 ? -11.174 5.501 9.634 1.00 79.56 290 VAL A C 1
ATOM 2332 O O . VAL A 1 290 ? -11.865 5.966 10.550 1.00 79.56 290 VAL A O 1
ATOM 2335 N N . PRO A 1 291 ? -10.642 6.282 8.676 1.00 73.12 291 PRO A N 1
ATOM 2336 C CA . PRO A 1 291 ? -10.850 7.720 8.647 1.00 73.12 291 PRO A CA 1
ATOM 2337 C C . PRO A 1 291 ? -12.345 8.060 8.712 1.00 73.12 291 PRO A C 1
ATOM 2339 O O . PRO A 1 291 ? -13.106 7.768 7.789 1.00 73.12 291 PRO A O 1
ATOM 2342 N N . LYS A 1 292 ? -12.773 8.693 9.810 1.00 75.31 292 LYS A N 1
ATOM 2343 C CA . LYS A 1 292 ? -14.137 9.214 9.958 1.00 75.31 292 LYS A CA 1
ATOM 2344 C C . LYS A 1 292 ? -14.232 10.527 9.193 1.00 75.31 292 LYS A C 1
ATOM 2346 O O . LYS A 1 292 ? -14.040 11.601 9.760 1.00 75.31 292 LYS A O 1
ATOM 2351 N N . MET A 1 293 ? -14.433 10.419 7.886 1.00 76.38 293 MET A N 1
ATOM 2352 C CA . MET A 1 293 ? -14.616 11.574 7.016 1.00 76.38 293 MET A CA 1
ATOM 2353 C C . MET A 1 293 ? -16.082 11.985 6.974 1.00 76.38 293 MET A C 1
ATOM 2355 O O . MET A 1 293 ? -16.979 11.143 7.032 1.00 76.38 293 MET A O 1
ATOM 2359 N N . GLU A 1 294 ? -16.323 13.285 6.816 1.00 81.69 294 GLU A N 1
ATOM 2360 C CA . GLU A 1 294 ? -17.646 13.769 6.440 1.00 81.69 294 GLU A CA 1
ATOM 2361 C C . GLU A 1 294 ? -18.079 13.079 5.124 1.00 81.69 294 GLU A C 1
ATOM 2363 O O . GLU A 1 294 ? -17.267 13.001 4.189 1.00 81.69 294 GLU A O 1
ATOM 2368 N N . PRO A 1 295 ? -19.331 12.594 5.002 1.00 83.62 295 PRO A N 1
ATOM 2369 C CA . PRO A 1 295 ? -19.800 11.887 3.807 1.00 83.62 295 PRO A CA 1
ATOM 2370 C C . PRO A 1 295 ? -19.543 12.636 2.489 1.00 83.62 295 PRO A C 1
ATOM 2372 O O . PRO A 1 295 ? -19.241 12.015 1.466 1.00 83.62 295 PRO A O 1
ATOM 2375 N N . THR A 1 296 ? -19.615 13.971 2.508 1.00 85.44 296 THR A N 1
ATOM 2376 C CA . THR A 1 296 ? -19.361 14.835 1.347 1.00 85.44 296 THR A CA 1
ATOM 2377 C C . THR A 1 296 ? -17.906 14.754 0.880 1.00 85.44 296 THR A C 1
ATOM 2379 O O . THR A 1 296 ? -17.643 14.514 -0.303 1.00 85.44 296 THR A O 1
ATOM 2382 N N . ILE A 1 297 ? -16.957 14.895 1.812 1.00 85.81 297 ILE A N 1
ATOM 2383 C CA . ILE A 1 297 ? -15.513 14.821 1.542 1.00 85.81 297 ILE A CA 1
ATOM 2384 C C . ILE A 1 297 ? -15.152 13.416 1.058 1.00 85.81 297 ILE A C 1
ATOM 2386 O O . ILE A 1 297 ? -14.427 13.267 0.073 1.00 85.81 297 ILE A O 1
ATOM 2390 N N . TRP A 1 298 ? -15.721 12.383 1.686 1.00 83.88 298 TRP A N 1
ATOM 2391 C CA . TRP A 1 298 ? -15.512 10.997 1.271 1.00 83.88 298 TRP A CA 1
ATOM 2392 C C . TRP A 1 298 ? -15.989 10.743 -0.160 1.00 83.88 298 TRP A C 1
ATOM 2394 O O . TRP A 1 298 ? -15.271 10.146 -0.964 1.00 83.88 298 TRP A O 1
ATOM 2404 N N . LYS A 1 299 ? -17.176 11.243 -0.523 1.00 86.56 299 LYS A N 1
ATOM 2405 C CA . LYS A 1 299 ? -17.719 11.105 -1.880 1.00 86.56 299 LYS A CA 1
ATOM 2406 C C . LYS A 1 299 ? -16.800 11.736 -2.927 1.00 86.56 299 LYS A C 1
ATOM 2408 O O . LYS A 1 299 ? -16.562 11.120 -3.964 1.00 86.56 299 LYS A O 1
ATOM 2413 N N . LEU A 1 300 ? -16.262 12.926 -2.654 1.00 87.31 300 LEU A N 1
ATOM 2414 C CA . LEU A 1 300 ? -15.292 13.577 -3.538 1.00 87.31 300 LEU A CA 1
ATOM 2415 C C . LEU A 1 300 ? -14.001 12.754 -3.655 1.00 87.31 300 LEU A C 1
ATOM 2417 O O . LEU A 1 300 ? -13.513 12.508 -4.757 1.00 87.31 300 LEU A O 1
ATOM 2421 N N . HIS A 1 301 ? -13.481 12.283 -2.523 1.00 88.00 301 HIS A N 1
ATOM 2422 C CA . HIS A 1 301 ? -12.244 11.514 -2.464 1.00 88.00 301 HIS A CA 1
ATOM 2423 C C . HIS A 1 301 ? -12.338 10.172 -3.210 1.00 88.00 301 HIS A C 1
ATOM 2425 O O . HIS A 1 301 ? -11.411 9.771 -3.911 1.00 88.00 301 HIS A O 1
ATOM 2431 N N . ARG A 1 302 ? -13.504 9.519 -3.178 1.00 87.00 302 ARG A N 1
ATOM 2432 C CA . ARG A 1 302 ? -13.776 8.319 -3.980 1.00 87.00 302 ARG A CA 1
ATOM 2433 C C . ARG A 1 302 ? -13.605 8.582 -5.477 1.00 87.00 302 ARG A C 1
ATOM 2435 O O . ARG A 1 302 ? -12.922 7.816 -6.155 1.00 87.00 302 ARG A O 1
ATOM 2442 N N . TYR A 1 303 ? -14.150 9.675 -6.011 1.00 87.25 303 TYR A N 1
ATOM 2443 C CA . TYR A 1 303 ? -13.933 10.010 -7.424 1.00 87.25 303 TYR A CA 1
ATOM 2444 C C . TYR A 1 303 ? -12.451 10.228 -7.752 1.00 87.25 303 TYR A C 1
ATOM 2446 O O . TYR A 1 303 ? -12.022 9.879 -8.853 1.00 87.25 303 TYR A O 1
ATOM 2454 N N . ALA A 1 304 ? -11.656 10.717 -6.794 1.00 88.19 304 ALA A N 1
ATOM 2455 C CA . ALA A 1 304 ? -10.208 10.793 -6.951 1.00 88.19 304 ALA A CA 1
ATOM 2456 C C . ALA A 1 304 ? -9.572 9.396 -7.072 1.00 88.19 304 ALA A C 1
ATOM 2458 O O . ALA A 1 304 ? -8.783 9.193 -7.990 1.00 88.19 304 ALA A O 1
ATOM 2459 N N . PHE A 1 305 ? -9.953 8.405 -6.253 1.00 89.38 305 PHE A N 1
ATOM 2460 C CA . PHE A 1 305 ? -9.474 7.020 -6.423 1.00 89.38 305 PHE A CA 1
ATOM 2461 C C . PHE A 1 305 ? -9.809 6.449 -7.798 1.00 89.38 305 PHE A C 1
ATOM 2463 O O . PHE A 1 305 ? -8.949 5.845 -8.435 1.00 89.38 305 PHE A O 1
ATOM 2470 N N . TYR A 1 306 ? -11.034 6.671 -8.277 1.00 86.62 306 TYR A N 1
ATOM 2471 C CA . TYR A 1 306 ? -11.455 6.213 -9.599 1.00 86.62 306 TYR A CA 1
ATOM 2472 C C . TYR A 1 306 ? -10.616 6.864 -10.711 1.00 86.62 306 TYR A C 1
ATOM 2474 O O . TYR A 1 306 ? -10.046 6.172 -11.557 1.00 86.62 306 TYR A O 1
ATOM 2482 N N . ALA A 1 307 ? -10.470 8.192 -10.676 1.00 88.38 307 ALA A N 1
ATOM 2483 C CA . ALA A 1 307 ? -9.671 8.936 -11.646 1.00 88.38 307 ALA A CA 1
ATOM 2484 C C . ALA A 1 307 ? -8.192 8.513 -11.627 1.00 88.38 307 ALA A C 1
ATOM 2486 O O . ALA A 1 307 ? -7.609 8.277 -12.685 1.00 88.38 307 ALA A O 1
ATOM 2487 N N . MET A 1 308 ? -7.603 8.348 -10.438 1.00 93.19 308 MET A N 1
ATOM 2488 C CA . MET A 1 308 ? -6.218 7.892 -10.273 1.00 93.19 308 MET A CA 1
ATOM 2489 C C . MET A 1 308 ? -6.042 6.423 -10.680 1.00 93.19 308 MET A C 1
ATOM 2491 O O . MET A 1 308 ? -5.013 6.059 -11.242 1.00 93.19 308 MET A O 1
ATOM 2495 N N . GLY A 1 309 ? -7.054 5.577 -10.477 1.00 87.44 309 GLY A N 1
ATOM 2496 C CA . GLY A 1 309 ? -7.066 4.199 -10.966 1.00 87.44 309 GLY A CA 1
ATOM 2497 C C . GLY A 1 309 ? -7.040 4.134 -12.493 1.00 87.44 309 GLY A C 1
ATOM 2498 O O . GLY A 1 309 ? -6.210 3.429 -13.066 1.00 87.44 309 GLY A O 1
ATOM 2499 N N . MET A 1 310 ? -7.875 4.932 -13.168 1.00 84.50 310 MET A N 1
ATOM 2500 C CA . MET A 1 310 ? -7.829 5.055 -14.632 1.00 84.50 310 MET A CA 1
ATOM 2501 C C . MET A 1 310 ? -6.485 5.612 -15.112 1.00 84.50 310 MET A C 1
ATOM 2503 O O . MET A 1 310 ? -5.902 5.088 -16.058 1.00 84.50 310 MET A O 1
ATOM 2507 N N . ALA A 1 311 ? -5.960 6.632 -14.432 1.00 88.38 311 ALA A N 1
ATOM 2508 C CA . ALA A 1 311 ? -4.644 7.201 -14.698 1.00 88.38 311 ALA A CA 1
ATOM 2509 C C . ALA A 1 311 ? -3.527 6.143 -14.603 1.00 88.38 311 ALA A C 1
ATOM 2511 O O . ALA A 1 311 ? -2.666 6.075 -15.481 1.00 88.38 311 ALA A O 1
ATOM 2512 N N . CYS A 1 312 ? -3.566 5.274 -13.587 1.00 88.94 312 CYS A N 1
ATOM 2513 C CA . CYS A 1 312 ? -2.629 4.161 -13.425 1.00 88.94 312 CYS A CA 1
ATOM 2514 C C . CYS A 1 312 ? -2.715 3.160 -14.583 1.00 88.94 312 CYS A C 1
ATOM 2516 O O . CYS A 1 312 ? -1.674 2.736 -15.086 1.00 88.94 312 CYS A O 1
ATOM 2518 N N . ALA A 1 313 ? -3.924 2.816 -15.038 1.00 81.50 313 ALA A N 1
ATOM 2519 C CA . ALA A 1 313 ? -4.116 1.911 -16.171 1.00 81.50 313 ALA A CA 1
ATOM 2520 C C . ALA A 1 313 ? -3.622 2.524 -17.494 1.00 81.50 313 ALA A C 1
ATOM 2522 O O . ALA A 1 313 ? -2.974 1.847 -18.288 1.00 81.50 313 ALA A O 1
ATOM 2523 N N . LEU A 1 314 ? -3.879 3.814 -17.723 1.00 82.19 314 LEU A N 1
ATOM 2524 C CA . LEU A 1 314 ? -3.495 4.502 -18.957 1.00 82.19 314 LEU A CA 1
ATOM 2525 C C . LEU A 1 314 ? -1.992 4.801 -19.006 1.00 82.19 314 LEU A C 1
ATOM 2527 O O . LEU A 1 314 ? -1.316 4.427 -19.961 1.00 82.19 314 LEU A O 1
ATOM 2531 N N . TRP A 1 315 ? -1.443 5.450 -17.977 1.00 87.50 315 TRP A N 1
ATOM 2532 C CA . TRP A 1 315 ? -0.046 5.897 -17.980 1.00 87.50 315 TRP A CA 1
ATOM 2533 C C . TRP A 1 315 ? 0.940 4.861 -17.451 1.00 87.50 315 TRP A C 1
ATOM 2535 O O . TRP A 1 315 ? 2.092 4.860 -17.891 1.00 87.50 315 TRP A O 1
ATOM 2545 N N . GLY A 1 316 ? 0.511 3.954 -16.570 1.00 82.38 316 GLY A N 1
ATOM 2546 C CA . GLY A 1 316 ? 1.378 2.907 -16.022 1.00 82.38 316 GLY A CA 1
ATOM 2547 C C . GLY A 1 316 ? 1.907 1.948 -17.088 1.00 82.38 316 GLY A C 1
ATOM 2548 O O . GLY A 1 316 ? 3.028 1.458 -16.972 1.00 82.38 316 GLY A O 1
ATOM 2549 N N . THR A 1 317 ? 1.159 1.762 -18.182 1.00 79.25 317 THR A N 1
ATOM 2550 C CA . THR A 1 317 ? 1.590 0.963 -19.344 1.00 79.25 317 THR A CA 1
ATOM 2551 C C . THR A 1 317 ? 2.767 1.594 -20.090 1.00 79.25 317 THR A C 1
ATOM 2553 O O . THR A 1 317 ? 3.614 0.887 -20.639 1.00 79.25 317 THR A O 1
ATOM 2556 N N . HIS A 1 318 ? 2.853 2.926 -20.096 1.00 82.56 318 HIS A N 1
ATOM 2557 C CA . HIS A 1 318 ? 3.914 3.666 -20.771 1.00 82.56 318 HIS A CA 1
ATOM 2558 C C . HIS A 1 318 ? 5.104 3.939 -19.853 1.00 82.56 318 HIS A C 1
ATOM 2560 O O . HIS A 1 318 ? 6.256 3.837 -20.282 1.00 82.56 318 HIS A O 1
ATOM 2566 N N . ARG A 1 319 ? 4.837 4.318 -18.599 1.00 89.31 319 ARG A N 1
ATOM 2567 C CA . ARG A 1 319 ? 5.840 4.791 -17.645 1.00 89.31 319 ARG A CA 1
ATOM 2568 C C . ARG A 1 319 ? 5.523 4.267 -16.245 1.00 89.31 319 ARG A C 1
ATOM 2570 O O . ARG A 1 319 ? 4.793 4.899 -15.492 1.00 89.31 319 ARG A O 1
ATOM 2577 N N . LEU A 1 320 ? 6.137 3.141 -15.886 1.00 88.25 320 LEU A N 1
ATOM 2578 C CA . LEU A 1 320 ? 5.961 2.468 -14.589 1.00 88.25 320 LEU A CA 1
ATOM 2579 C C . LEU A 1 320 ? 6.133 3.394 -13.376 1.00 88.25 320 LEU A C 1
ATOM 2581 O O . LEU A 1 320 ? 5.401 3.282 -12.399 1.00 88.25 320 LEU A O 1
ATOM 2585 N N . TYR A 1 321 ? 7.070 4.341 -13.442 1.00 92.25 321 TYR A N 1
ATOM 2586 C CA . TYR A 1 321 ? 7.315 5.266 -12.338 1.00 92.25 321 TYR A CA 1
ATOM 2587 C C . TYR A 1 321 ? 6.134 6.214 -12.066 1.00 92.25 321 TYR A C 1
ATOM 2589 O O . TYR A 1 321 ? 5.949 6.651 -10.933 1.00 92.25 321 TYR A O 1
ATOM 2597 N N . VAL A 1 322 ? 5.303 6.509 -13.075 1.00 94.69 322 VAL A N 1
ATOM 2598 C CA . VAL A 1 322 ? 4.104 7.348 -12.912 1.00 94.69 322 VAL A CA 1
ATOM 2599 C C . VAL A 1 322 ? 3.094 6.655 -12.000 1.00 94.69 322 VAL A C 1
ATOM 2601 O O . VAL A 1 322 ? 2.474 7.317 -11.176 1.00 94.69 322 VAL A O 1
ATOM 2604 N N . THR A 1 323 ? 2.982 5.324 -12.071 1.00 93.94 323 THR A N 1
ATOM 2605 C CA . THR A 1 323 ? 2.118 4.543 -11.174 1.00 93.94 323 THR A CA 1
ATOM 2606 C C . THR A 1 323 ? 2.491 4.757 -9.709 1.00 93.94 323 THR A C 1
ATOM 2608 O O . THR A 1 323 ? 1.605 4.963 -8.885 1.00 93.94 323 THR A O 1
ATOM 2611 N N . ALA A 1 324 ? 3.787 4.781 -9.381 1.00 96.44 324 ALA A N 1
ATOM 2612 C CA . ALA A 1 324 ? 4.233 5.034 -8.014 1.00 96.44 324 ALA A CA 1
ATOM 2613 C C . ALA A 1 324 ? 3.823 6.439 -7.532 1.00 96.44 324 ALA A C 1
ATOM 2615 O O . ALA A 1 324 ? 3.263 6.562 -6.447 1.00 96.44 324 ALA A O 1
ATOM 2616 N N . PHE A 1 325 ? 3.993 7.477 -8.360 1.00 96.75 325 PHE A N 1
ATOM 2617 C CA . PHE A 1 325 ? 3.555 8.840 -8.021 1.00 96.75 325 PHE A CA 1
ATOM 2618 C C . PHE A 1 325 ? 2.043 8.970 -7.844 1.00 96.75 325 PHE A C 1
ATOM 2620 O O . PHE A 1 325 ? 1.601 9.636 -6.912 1.00 96.75 325 PHE A O 1
ATOM 2627 N N . LEU A 1 326 ? 1.248 8.341 -8.714 1.00 96.31 326 LEU A N 1
ATOM 2628 C CA . LEU A 1 326 ? -0.213 8.369 -8.612 1.00 96.31 326 LEU A CA 1
ATOM 2629 C C . LEU A 1 326 ? -0.687 7.721 -7.306 1.00 96.31 326 LEU A C 1
ATOM 2631 O O . LEU A 1 326 ? -1.552 8.266 -6.624 1.00 96.31 326 LEU A O 1
ATOM 2635 N N . ILE A 1 327 ? -0.077 6.598 -6.918 1.00 96.19 327 ILE A N 1
ATOM 2636 C CA . ILE A 1 327 ? -0.376 5.937 -5.643 1.00 96.19 327 ILE A CA 1
ATOM 2637 C C . ILE A 1 327 ? 0.073 6.805 -4.461 1.00 96.19 327 ILE A C 1
ATOM 2639 O O . ILE A 1 327 ? -0.684 6.973 -3.507 1.00 96.19 327 ILE A O 1
ATOM 2643 N N . THR A 1 328 ? 1.254 7.424 -4.520 1.00 97.12 328 THR A N 1
ATOM 2644 C CA . THR A 1 328 ? 1.704 8.363 -3.481 1.00 97.12 328 THR A CA 1
ATOM 2645 C C . THR A 1 328 ? 0.766 9.561 -3.338 1.00 97.12 328 THR A C 1
ATOM 2647 O O . THR A 1 328 ? 0.456 9.967 -2.220 1.00 97.12 328 THR A O 1
ATOM 2650 N N . PHE A 1 329 ? 0.247 10.095 -4.444 1.00 96.31 329 PHE A N 1
ATOM 2651 C CA . PHE A 1 329 ? -0.743 11.171 -4.416 1.00 96.31 329 PHE A CA 1
ATOM 2652 C C . PHE A 1 329 ? -2.063 10.726 -3.769 1.00 96.31 329 PHE A C 1
ATOM 2654 O O . PHE A 1 329 ? -2.671 11.476 -3.005 1.00 96.31 329 PHE A O 1
ATOM 2661 N N . VAL A 1 330 ? -2.482 9.482 -4.008 1.00 95.38 330 VAL A N 1
ATOM 2662 C CA . VAL A 1 330 ? -3.625 8.869 -3.318 1.00 95.38 330 VAL A CA 1
ATOM 2663 C C . VAL A 1 330 ? -3.395 8.815 -1.801 1.00 95.38 330 VAL A C 1
ATOM 2665 O O . VAL A 1 330 ? -4.258 9.249 -1.043 1.00 95.38 330 VAL A O 1
ATOM 2668 N N . PHE A 1 331 ? -2.220 8.386 -1.337 1.00 96.06 331 PHE A N 1
ATOM 2669 C CA . PHE A 1 331 ? -1.885 8.422 0.094 1.00 96.06 331 PHE A CA 1
ATOM 2670 C C . PHE A 1 331 ? -1.884 9.839 0.674 1.00 96.06 331 PHE A C 1
ATOM 2672 O O . PHE A 1 331 ? -2.429 10.066 1.755 1.00 96.06 331 PHE A O 1
ATOM 2679 N N . LEU A 1 332 ? -1.319 10.804 -0.052 1.00 95.94 332 LEU A N 1
ATOM 2680 C CA . LEU A 1 332 ? -1.271 12.196 0.386 1.00 95.94 332 LEU A CA 1
ATOM 2681 C C . LEU A 1 332 ? -2.676 12.790 0.519 1.00 95.94 332 LEU A C 1
ATOM 2683 O O . LEU A 1 332 ? -2.999 13.407 1.530 1.00 95.94 332 LEU A O 1
ATOM 2687 N N . THR A 1 333 ? -3.529 12.567 -0.479 1.00 94.19 333 THR A N 1
ATOM 2688 C CA . THR A 1 333 ? -4.915 13.041 -0.454 1.00 94.19 333 THR A CA 1
ATOM 2689 C C . THR A 1 333 ? -5.724 12.361 0.652 1.00 94.19 333 THR A C 1
ATOM 2691 O O . THR A 1 333 ? -6.456 13.059 1.350 1.00 94.19 333 THR A O 1
ATOM 2694 N N . MET A 1 334 ? -5.542 11.054 0.896 1.00 92.44 334 MET A N 1
ATOM 2695 C CA . MET A 1 334 ? -6.156 10.361 2.042 1.00 92.44 334 MET A CA 1
ATOM 2696 C C . MET A 1 334 ? -5.746 11.009 3.369 1.00 92.44 334 MET A C 1
ATOM 2698 O O . MET A 1 334 ? -6.601 11.317 4.202 1.00 92.44 334 MET A O 1
ATOM 2702 N N . ALA A 1 335 ? -4.446 11.256 3.553 1.00 94.06 335 ALA A N 1
ATOM 2703 C CA . ALA A 1 335 ? -3.908 11.848 4.773 1.00 94.06 335 ALA A CA 1
ATOM 2704 C C . ALA A 1 335 ? -4.420 13.282 4.995 1.00 94.06 335 ALA A C 1
ATOM 2706 O O . ALA A 1 335 ? -4.825 13.629 6.105 1.00 94.06 335 ALA A O 1
ATOM 2707 N N . ILE A 1 336 ? -4.473 14.100 3.938 1.00 92.94 336 ILE A N 1
ATOM 2708 C CA . ILE A 1 336 ? -5.033 15.458 3.995 1.00 92.94 336 ILE A CA 1
ATOM 2709 C C . ILE A 1 336 ? -6.517 15.410 4.364 1.00 92.94 336 ILE A C 1
ATOM 2711 O O . ILE A 1 336 ? -6.937 16.119 5.277 1.00 92.94 336 ILE A O 1
ATOM 2715 N N . CYS A 1 337 ? -7.314 14.564 3.706 1.00 90.69 337 CYS A N 1
ATOM 2716 C CA . CYS A 1 337 ? -8.740 14.439 4.003 1.00 90.69 337 CYS A CA 1
ATOM 2717 C C . CYS A 1 337 ? -8.990 14.011 5.458 1.00 90.69 337 CYS A C 1
ATOM 2719 O O . CYS A 1 337 ? -9.901 14.532 6.106 1.00 90.69 337 CYS A O 1
ATOM 2721 N N . GLN A 1 338 ? -8.162 13.114 6.001 1.00 89.88 338 GLN A N 1
ATOM 2722 C CA . GLN A 1 338 ? -8.242 12.717 7.406 1.00 89.88 338 GLN A CA 1
ATOM 2723 C C . GLN A 1 338 ? -7.882 13.871 8.349 1.00 89.88 338 GLN A C 1
ATOM 2725 O O . GLN A 1 338 ? -8.610 14.117 9.310 1.00 89.88 338 GLN A O 1
ATOM 2730 N N . LEU A 1 339 ? -6.818 14.622 8.060 1.00 91.06 339 LEU A N 1
ATOM 2731 C CA . LEU A 1 339 ? -6.406 15.771 8.870 1.00 91.06 339 LEU A CA 1
ATOM 2732 C C . LEU A 1 339 ? -7.464 16.884 8.871 1.00 91.06 339 LEU A C 1
ATOM 2734 O O . LEU A 1 339 ? -7.803 17.410 9.931 1.00 91.06 339 LEU A O 1
ATOM 2738 N N . VAL A 1 340 ? -8.045 17.188 7.707 1.00 90.81 340 VAL A N 1
ATOM 2739 C CA . VAL A 1 340 ? -9.156 18.144 7.570 1.00 90.81 340 VAL A CA 1
ATOM 2740 C C . VAL A 1 340 ? -10.369 17.683 8.377 1.00 90.81 340 VAL A C 1
ATOM 2742 O O . VAL A 1 340 ? -10.958 18.483 9.100 1.00 90.81 340 VAL A O 1
ATOM 2745 N N . SER A 1 341 ? -10.707 16.392 8.324 1.00 87.31 341 SER A N 1
ATOM 2746 C CA . SER A 1 341 ? -11.835 15.840 9.086 1.00 87.31 341 SER A CA 1
ATOM 2747 C C . SER A 1 341 ? -11.622 15.973 10.599 1.00 87.31 341 SER A C 1
ATOM 2749 O O . SER A 1 341 ? -12.535 16.364 11.323 1.00 87.31 341 SER A O 1
ATOM 2751 N N . VAL A 1 342 ? -10.405 15.711 11.091 1.00 87.19 342 VAL A N 1
ATOM 2752 C CA . VAL A 1 342 ? -10.050 15.912 12.508 1.00 87.19 342 VAL A CA 1
ATOM 2753 C C . VAL A 1 342 ? -10.169 17.386 12.905 1.00 87.19 342 VAL A C 1
ATOM 2755 O O . VAL A 1 342 ? -10.738 17.689 13.953 1.00 87.19 342 VAL A O 1
ATOM 2758 N N . MET A 1 343 ? -9.686 18.300 12.061 1.00 89.56 343 MET A N 1
ATOM 2759 C CA . MET A 1 343 ? -9.751 19.742 12.307 1.00 89.56 343 MET A CA 1
ATOM 2760 C C . MET A 1 343 ? -11.198 20.254 12.368 1.00 89.56 343 MET A C 1
ATOM 2762 O O . MET A 1 343 ? -11.549 20.966 13.305 1.00 89.56 343 MET A O 1
ATOM 2766 N N . ILE A 1 344 ? -12.056 19.855 11.422 1.00 88.75 344 ILE A N 1
ATOM 2767 C CA . ILE A 1 344 ? -13.480 20.234 11.405 1.00 88.75 344 ILE A CA 1
ATOM 2768 C C . ILE A 1 344 ? -14.184 19.734 12.673 1.00 88.75 344 ILE A C 1
ATOM 2770 O O . ILE A 1 344 ? -14.882 20.500 13.334 1.00 88.75 344 ILE A O 1
ATOM 2774 N N . ASN A 1 345 ? -13.952 18.478 13.062 1.00 86.50 345 ASN A N 1
ATOM 2775 C CA . ASN A 1 345 ? -14.544 17.909 14.275 1.00 86.50 345 ASN A CA 1
ATOM 2776 C C . ASN A 1 345 ? -14.089 18.635 15.551 1.00 86.50 345 ASN A C 1
ATOM 2778 O O . ASN A 1 345 ? -14.871 18.774 16.490 1.00 86.50 345 ASN A O 1
ATOM 2782 N N . ALA A 1 346 ? -12.838 19.101 15.601 1.00 88.38 346 ALA A N 1
ATOM 2783 C CA . ALA A 1 346 ? -12.344 19.905 16.716 1.00 88.38 346 ALA A CA 1
ATOM 2784 C C . ALA A 1 346 ? -13.043 21.274 16.781 1.00 88.38 346 ALA A C 1
ATOM 2786 O O . ALA A 1 346 ? -13.466 21.686 17.859 1.00 88.38 346 ALA A O 1
ATOM 2787 N N . LEU A 1 347 ? -13.231 21.935 15.632 1.00 90.25 347 LEU A N 1
ATOM 2788 C CA . LEU A 1 347 ? -13.925 23.224 15.543 1.00 90.25 347 LEU A CA 1
ATOM 2789 C C . LEU A 1 347 ? -15.398 23.120 15.965 1.00 90.25 347 LEU A C 1
ATOM 2791 O O . LEU A 1 347 ? -15.866 23.926 16.767 1.00 90.25 347 LEU A O 1
ATOM 2795 N N . LEU A 1 348 ? -16.118 22.093 15.507 1.00 90.00 348 LEU A N 1
ATOM 2796 C CA . LEU A 1 348 ? -17.523 21.891 15.883 1.00 90.00 348 LEU A CA 1
ATOM 2797 C C . LEU A 1 348 ? -17.693 21.671 17.393 1.00 90.00 348 LEU A C 1
ATOM 2799 O O . LEU A 1 348 ? -18.572 22.272 18.009 1.00 90.00 348 LEU A O 1
ATOM 2803 N N . LYS A 1 349 ? -16.798 20.891 18.016 1.00 90.75 349 LYS A N 1
ATOM 2804 C CA . LYS A 1 349 ? -16.799 20.691 19.475 1.00 90.75 349 LYS A CA 1
ATOM 2805 C C . LYS A 1 349 ? -16.543 21.981 20.250 1.00 90.75 349 LYS A C 1
ATOM 2807 O O . LYS A 1 349 ? -17.078 22.146 21.342 1.00 90.75 349 LYS A O 1
ATOM 2812 N N . THR A 1 350 ? -15.726 22.898 19.727 1.00 91.12 350 THR A N 1
ATOM 2813 C CA . THR A 1 350 ? -15.524 24.199 20.386 1.00 91.12 350 THR A CA 1
ATOM 2814 C C . THR A 1 350 ? -16.767 25.086 20.319 1.00 91.12 350 THR A C 1
ATOM 2816 O O . THR A 1 350 ? -17.049 25.803 21.276 1.00 91.12 350 THR A O 1
ATOM 2819 N N . THR A 1 351 ? -17.556 24.995 19.244 1.00 90.94 351 THR A N 1
ATOM 2820 C CA . THR A 1 351 ? -18.814 25.744 19.112 1.00 90.94 351 THR A CA 1
ATOM 2821 C C . THR A 1 351 ? -19.899 25.213 20.048 1.00 90.94 351 THR A C 1
ATOM 2823 O O . THR A 1 351 ? -20.568 26.007 20.700 1.00 90.94 351 THR A O 1
ATOM 2826 N N . GLU A 1 352 ? -20.043 23.890 20.172 1.00 90.75 352 GLU A N 1
ATOM 2827 C CA . GLU A 1 352 ? -21.073 23.269 21.022 1.00 90.75 352 GLU A CA 1
ATOM 2828 C C . GLU A 1 352 ? -20.848 23.522 22.523 1.00 90.75 352 GLU A C 1
ATOM 2830 O O . GLU A 1 352 ? -21.801 23.691 23.277 1.00 90.75 352 GLU A O 1
ATOM 2835 N N . ASN A 1 353 ? -19.588 23.616 22.960 1.00 90.19 353 ASN A N 1
ATOM 2836 C CA . ASN A 1 353 ? -19.242 23.865 24.363 1.00 90.19 353 ASN A CA 1
ATOM 2837 C C . ASN A 1 353 ? -19.308 25.344 24.775 1.00 90.19 353 ASN A C 1
ATOM 2839 O O . ASN A 1 353 ? -19.037 25.659 25.933 1.00 90.19 353 ASN A O 1
ATOM 2843 N N . THR A 1 354 ? -19.632 26.260 23.859 1.00 86.50 354 THR A N 1
ATOM 2844 C CA . THR A 1 354 ? -19.856 27.661 24.229 1.00 86.50 354 THR A CA 1
ATOM 2845 C C . THR A 1 354 ? -21.239 27.746 24.882 1.00 86.50 354 THR A C 1
ATOM 2847 O O . THR A 1 354 ? -22.230 27.535 24.179 1.00 86.50 354 THR A O 1
ATOM 2850 N N . PRO A 1 355 ? -21.344 27.995 26.207 1.00 84.19 355 PRO A N 1
ATOM 2851 C CA . PRO A 1 355 ? -22.641 28.057 26.868 1.00 84.19 355 PRO A CA 1
ATOM 2852 C C . PRO A 1 355 ? -23.508 29.110 26.170 1.00 84.19 355 PRO A C 1
ATOM 2854 O O . PRO A 1 355 ? -22.972 30.147 25.759 1.00 84.19 355 PRO A O 1
ATOM 2857 N N . PRO A 1 356 ? -24.819 28.859 25.998 1.00 81.44 356 PRO A N 1
ATOM 2858 C CA . PRO A 1 356 ? -25.709 29.825 25.376 1.00 81.44 356 PRO A CA 1
ATOM 2859 C C . PRO A 1 356 ? -25.551 31.152 26.109 1.00 81.44 356 PRO A C 1
ATOM 2861 O O . PRO A 1 356 ? -25.714 31.210 27.327 1.00 81.44 356 PRO A O 1
ATOM 2864 N N . GLN A 1 357 ? -25.150 32.184 25.364 1.00 79.38 357 GLN A N 1
ATOM 2865 C CA . GLN A 1 357 ? -24.970 33.526 25.896 1.00 79.38 357 GLN A CA 1
ATOM 2866 C C . GLN A 1 357 ? -26.264 33.896 26.622 1.00 79.38 357 GLN A C 1
ATOM 2868 O O . GLN A 1 357 ? -27.331 33.918 26.005 1.00 79.38 357 GLN A O 1
ATOM 2873 N N . GLU A 1 358 ? -26.171 34.083 27.939 1.00 78.94 358 GLU A N 1
ATOM 2874 C CA . GLU A 1 358 ? -27.309 34.429 28.781 1.00 78.94 358 GLU A CA 1
ATOM 2875 C C . GLU A 1 358 ? -27.973 35.659 28.153 1.00 78.94 358 GLU A C 1
ATOM 2877 O O . GLU A 1 358 ? -27.303 36.666 27.899 1.00 78.94 358 GLU A O 1
ATOM 2882 N N . ALA A 1 359 ? -29.245 35.526 27.765 1.00 84.81 359 ALA A N 1
ATOM 2883 C CA . ALA A 1 359 ? -29.931 36.573 27.023 1.00 84.81 359 ALA A CA 1
ATOM 2884 C C . ALA A 1 359 ? -29.819 37.890 27.810 1.00 84.81 359 ALA A C 1
ATOM 2886 O O . ALA A 1 359 ? -30.008 37.870 29.031 1.00 84.81 359 ALA A O 1
ATOM 2887 N N . PRO A 1 360 ? -29.496 39.021 27.151 1.00 85.38 360 PRO A N 1
ATOM 2888 C CA . PRO A 1 360 ? -29.369 40.289 27.848 1.00 85.38 360 PRO A CA 1
ATOM 2889 C C . PRO A 1 360 ? -30.659 40.560 28.635 1.00 85.38 360 PRO A C 1
ATOM 2891 O O . PRO A 1 360 ? -31.750 40.307 28.108 1.00 85.38 360 PRO A O 1
ATOM 2894 N N . PRO A 1 361 ? -30.553 41.029 29.893 1.00 85.81 361 PRO A N 1
ATOM 2895 C CA . PRO A 1 361 ? -31.720 41.255 30.729 1.00 85.81 361 PRO A CA 1
ATOM 2896 C C . PRO A 1 361 ? -32.697 42.191 30.003 1.00 85.81 361 PRO A C 1
ATOM 2898 O O . PRO A 1 361 ? -32.253 43.128 29.328 1.00 85.81 361 PRO A O 1
ATOM 2901 N N . PRO A 1 362 ? -34.016 41.939 30.097 1.00 87.88 362 PRO A N 1
ATOM 2902 C CA . PRO A 1 362 ? -35.007 42.758 29.417 1.00 87.88 362 PRO A CA 1
ATOM 2903 C C . PRO A 1 362 ? -34.841 44.233 29.818 1.00 87.88 362 PRO A C 1
ATOM 2905 O O . PRO A 1 362 ? -34.513 44.512 30.976 1.00 87.88 362 PRO A O 1
ATOM 2908 N N . PRO A 1 363 ? -35.053 45.181 28.884 1.00 85.38 363 PRO A N 1
ATOM 2909 C CA . PRO A 1 363 ? -34.915 46.600 29.176 1.00 85.38 363 PRO A CA 1
ATOM 2910 C C . PRO A 1 363 ? -35.841 46.969 30.337 1.00 85.38 363 PRO A C 1
ATOM 2912 O O . PRO A 1 363 ? -37.044 46.712 30.287 1.00 85.38 363 PRO A O 1
ATOM 2915 N N . SER A 1 364 ? -35.273 47.554 31.393 1.00 78.56 364 SER A N 1
ATOM 2916 C CA . SER A 1 364 ? -36.042 48.076 32.518 1.00 78.56 364 SER A CA 1
ATOM 2917 C C . SER A 1 364 ? -36.996 49.147 31.995 1.00 78.56 364 SER A C 1
ATOM 2919 O O . SER A 1 364 ? -36.542 50.171 31.487 1.00 78.56 364 SER A O 1
ATOM 2921 N N . SER A 1 365 ? -38.303 48.905 32.091 1.00 78.75 365 SER A N 1
ATOM 2922 C CA . SER A 1 365 ? -39.324 49.895 31.758 1.00 78.75 365 SER A CA 1
ATOM 2923 C C . SER A 1 365 ? -39.228 51.063 32.743 1.00 78.75 365 SER A C 1
ATOM 2925 O O . SER A 1 365 ? -39.658 50.929 33.892 1.00 78.75 365 SER A O 1
ATOM 2927 N N . SER A 1 366 ? -38.620 52.164 32.305 1.00 70.44 366 SER A N 1
ATOM 2928 C CA . SER A 1 366 ? -38.608 53.463 32.987 1.00 70.44 366 SER A CA 1
ATOM 2929 C C . SER A 1 366 ? -39.678 54.380 32.425 1.00 70.44 366 SER A C 1
ATOM 2931 O O . SER A 1 366 ? -39.726 54.464 31.174 1.00 70.44 366 SER A O 1
#

InterPro domains:
  IPR039529 GPI inositol-deacylase [PTHR15495] (84-341)
  IPR056824 GPI inositol-deacylase, transmembrane domain [PF25140] (105-338)

Radius of gyration: 25.82 Å; chains: 1; bounding box: 72×76×82 Å